Protein AF-A0A923BKM0-F1 (afdb_monomer_lite)

Structure (mmCIF, N/CA/C/O backbone):
data_AF-A0A923BKM0-F1
#
_entry.id   AF-A0A923BKM0-F1
#
loop_
_atom_site.group_PDB
_atom_site.id
_atom_site.type_symbol
_atom_site.label_atom_id
_atom_site.label_alt_id
_atom_site.label_comp_id
_atom_site.label_asym_id
_atom_site.label_entity_id
_atom_site.label_seq_id
_atom_site.pdbx_PDB_ins_code
_atom_site.Cartn_x
_atom_site.Cartn_y
_atom_site.Cartn_z
_atom_site.occupancy
_atom_site.B_iso_or_equiv
_atom_site.auth_seq_id
_atom_site.auth_comp_id
_atom_site.auth_asym_id
_atom_site.auth_atom_id
_atom_site.pdbx_PDB_model_num
ATOM 1 N N . MET A 1 1 ? -8.699 5.057 -14.224 1.00 93.88 1 MET A N 1
ATOM 2 C CA . MET A 1 1 ? -10.063 4.996 -13.639 1.00 93.88 1 MET A CA 1
ATOM 3 C C . MET A 1 1 ? -10.404 3.614 -13.095 1.00 93.88 1 MET A C 1
ATOM 5 O O . MET A 1 1 ? -10.666 3.523 -11.905 1.00 93.88 1 MET A O 1
ATOM 9 N N . VAL A 1 2 ? -10.338 2.545 -13.899 1.00 96.88 2 VAL A N 1
ATOM 10 C CA . VAL A 1 2 ? -10.644 1.168 -13.444 1.00 96.88 2 VAL A CA 1
ATOM 11 C C . VAL A 1 2 ? -9.876 0.787 -12.174 1.00 96.88 2 VAL A C 1
ATOM 13 O O . VAL A 1 2 ? -10.483 0.390 -11.189 1.00 96.88 2 VAL A O 1
ATOM 16 N N . ALA A 1 3 ? -8.561 1.018 -12.140 1.00 98.00 3 ALA A N 1
ATOM 17 C CA . ALA A 1 3 ? -7.746 0.735 -10.957 1.00 98.00 3 ALA A CA 1
ATOM 18 C C . ALA A 1 3 ? -8.201 1.488 -9.697 1.00 98.00 3 ALA A C 1
ATOM 20 O O . ALA A 1 3 ? -8.214 0.906 -8.619 1.00 98.00 3 ALA A O 1
ATOM 21 N N . TYR A 1 4 ? -8.638 2.745 -9.834 1.00 98.62 4 TYR A N 1
ATOM 22 C CA . TYR A 1 4 ? -9.217 3.504 -8.726 1.00 98.62 4 TYR A CA 1
ATOM 23 C C . TYR A 1 4 ? -10.502 2.847 -8.219 1.00 98.62 4 TYR A C 1
ATOM 25 O O . TYR A 1 4 ? -10.610 2.604 -7.023 1.00 98.62 4 TYR A O 1
ATOM 33 N N . LEU A 1 5 ? -11.428 2.473 -9.109 1.00 98.38 5 LEU A N 1
ATOM 34 C CA . LEU A 1 5 ? -12.674 1.801 -8.723 1.00 98.38 5 LEU A CA 1
ATOM 35 C C . LEU A 1 5 ? -12.410 0.453 -8.035 1.00 98.38 5 LEU A C 1
ATOM 37 O O . LEU A 1 5 ? -12.991 0.189 -6.981 1.00 98.38 5 LEU A O 1
ATOM 41 N N . CYS A 1 6 ? -11.479 -0.348 -8.567 1.00 97.81 6 CYS A N 1
ATOM 42 C CA . CYS A 1 6 ? -11.023 -1.589 -7.934 1.00 97.81 6 CYS A CA 1
ATOM 43 C C . CYS A 1 6 ? -10.450 -1.322 -6.534 1.00 97.81 6 CYS A C 1
ATOM 45 O O . CYS A 1 6 ? -10.846 -1.957 -5.557 1.00 97.81 6 CYS A O 1
ATOM 47 N N . GLY A 1 7 ? -9.555 -0.339 -6.415 1.00 97.75 7 GLY A N 1
ATOM 48 C CA . GLY A 1 7 ? -8.972 0.081 -5.143 1.00 97.75 7 GLY A CA 1
ATOM 49 C C . GLY A 1 7 ? -10.008 0.609 -4.147 1.00 97.75 7 GLY A C 1
ATOM 50 O O . GLY A 1 7 ? -9.867 0.409 -2.936 1.00 97.75 7 GLY A O 1
ATOM 51 N N . SER A 1 8 ? -11.073 1.241 -4.642 1.00 98.19 8 SER A N 1
ATOM 52 C CA . SER A 1 8 ? -12.148 1.800 -3.828 1.00 98.19 8 SER A CA 1
ATOM 53 C C . SER A 1 8 ? -13.035 0.758 -3.172 1.00 98.19 8 SER A C 1
ATOM 55 O O . SER A 1 8 ? -13.716 1.115 -2.216 1.00 98.19 8 SER A O 1
ATOM 57 N N . VAL A 1 9 ? -13.024 -0.508 -3.599 1.00 98.31 9 VAL A N 1
ATOM 58 C CA . VAL A 1 9 ? -13.825 -1.558 -2.949 1.00 98.31 9 VAL A CA 1
ATOM 59 C C . VAL A 1 9 ? -13.433 -1.670 -1.463 1.00 98.31 9 VAL A C 1
ATOM 61 O O . VAL A 1 9 ? -12.276 -1.986 -1.150 1.00 98.31 9 VAL A O 1
ATOM 64 N N . PRO A 1 10 ? -14.347 -1.386 -0.514 1.00 97.38 10 PRO A N 1
ATOM 65 C CA . PRO A 1 10 ? -13.988 -1.242 0.889 1.00 97.38 10 PRO A CA 1
ATOM 66 C C . PRO A 1 10 ? -14.127 -2.579 1.631 1.00 97.38 10 PRO A C 1
ATOM 68 O O . PRO A 1 10 ? -14.993 -2.738 2.488 1.00 97.38 10 PRO A O 1
ATOM 71 N N . PHE A 1 11 ? -13.271 -3.555 1.316 1.00 98.38 11 PHE A N 1
ATOM 72 C CA . PHE A 1 11 ? -13.410 -4.930 1.816 1.00 98.38 11 PHE A CA 1
ATOM 73 C C . PHE A 1 11 ? -13.525 -5.050 3.334 1.00 98.38 11 PHE A C 1
ATOM 75 O O . PHE A 1 11 ? -14.352 -5.817 3.807 1.00 98.38 11 PHE A O 1
ATOM 82 N N . GLY A 1 12 ? -12.766 -4.282 4.117 1.00 97.06 12 GLY A N 1
ATOM 83 C CA . GLY A 1 12 ? -12.909 -4.364 5.570 1.00 97.06 12 GLY A CA 1
ATOM 84 C C . GLY A 1 12 ? -14.233 -3.811 6.105 1.00 97.06 12 GLY A C 1
ATOM 85 O O . GLY A 1 12 ? -14.728 -4.317 7.108 1.00 97.06 12 GLY A O 1
ATOM 86 N N . TYR A 1 13 ? -14.854 -2.852 5.408 1.00 97.44 13 TYR A N 1
ATOM 87 C CA . TYR A 1 13 ? -16.231 -2.441 5.698 1.00 97.44 13 TYR A CA 1
ATOM 88 C C . TYR A 1 13 ? -17.228 -3.533 5.302 1.00 97.44 13 TYR A C 1
ATOM 90 O O . TYR A 1 13 ? -18.078 -3.884 6.111 1.00 97.44 13 TYR A O 1
ATOM 98 N N . LEU A 1 14 ? -17.089 -4.113 4.104 1.00 98.00 14 LEU A N 1
ATOM 99 C CA . LEU A 1 14 ? -17.980 -5.174 3.618 1.00 98.00 14 LEU A CA 1
ATOM 100 C C . LEU A 1 14 ? -17.933 -6.419 4.515 1.00 98.00 14 LEU A C 1
ATOM 102 O O . LEU A 1 14 ? -18.974 -6.946 4.892 1.00 98.00 14 LEU A O 1
ATOM 106 N N . VAL A 1 15 ? -16.733 -6.854 4.912 1.00 97.88 15 VAL A N 1
ATOM 107 C CA . VAL A 1 15 ? -16.545 -7.982 5.837 1.00 97.88 15 VAL A CA 1
ATOM 108 C C . VAL A 1 15 ? -17.125 -7.659 7.214 1.00 97.88 15 VAL A C 1
ATOM 110 O O . VAL A 1 15 ? -17.774 -8.519 7.802 1.00 97.88 15 VAL A O 1
ATOM 113 N N . GLY A 1 16 ? -16.942 -6.432 7.711 1.00 96.44 16 GLY A N 1
ATOM 114 C CA . GLY A 1 16 ? -17.585 -5.957 8.939 1.00 96.44 16 GLY A CA 1
ATOM 115 C C . GLY A 1 16 ? -19.108 -6.041 8.878 1.00 96.44 16 GLY A C 1
ATOM 116 O O . GLY A 1 16 ? -19.733 -6.694 9.714 1.00 96.44 16 GLY A O 1
ATOM 117 N N . ALA A 1 17 ? -19.694 -5.433 7.846 1.00 96.00 17 ALA A N 1
ATOM 118 C CA . ALA A 1 17 ? -21.135 -5.377 7.634 1.00 96.00 17 ALA A CA 1
ATOM 119 C C . ALA A 1 17 ? -21.753 -6.776 7.480 1.00 96.00 17 ALA A C 1
ATOM 121 O O . ALA A 1 17 ? -22.795 -7.047 8.073 1.00 96.00 17 ALA A O 1
ATOM 122 N N . ALA A 1 18 ? -21.076 -7.692 6.779 1.00 97.00 18 ALA A N 1
ATOM 123 C CA . ALA A 1 18 ? -21.497 -9.089 6.651 1.00 97.00 18 ALA A CA 1
ATOM 124 C C . ALA A 1 18 ? -21.556 -9.840 7.998 1.00 97.00 18 ALA A C 1
ATOM 126 O O . ALA A 1 18 ? -22.231 -10.859 8.101 1.00 97.00 18 ALA A O 1
ATOM 127 N N . HIS A 1 19 ? -20.877 -9.329 9.030 1.00 95.88 19 HIS A N 1
ATOM 128 C CA . HIS A 1 19 ? -20.896 -9.861 10.396 1.00 95.88 19 HIS A CA 1
ATOM 129 C C . HIS A 1 19 ? -21.677 -8.965 11.371 1.00 95.88 19 HIS A C 1
ATOM 131 O O . HIS A 1 19 ? -21.537 -9.111 12.583 1.00 95.88 19 HIS A O 1
ATOM 137 N N . GLY A 1 20 ? -22.483 -8.025 10.865 1.00 95.25 20 GLY A N 1
ATOM 138 C CA . GLY A 1 20 ? -23.305 -7.137 11.690 1.00 95.25 20 GLY A CA 1
ATOM 139 C C . GLY A 1 20 ? -22.522 -6.060 12.448 1.00 95.25 20 GLY A C 1
ATOM 140 O O . GLY A 1 20 ? -23.057 -5.481 13.391 1.00 95.25 20 GLY A O 1
ATOM 141 N N . VAL A 1 21 ? -21.271 -5.775 12.065 1.00 94.00 21 VAL A N 1
ATOM 142 C CA . VAL A 1 21 ? -20.424 -4.784 12.746 1.00 94.00 21 VAL A CA 1
ATOM 143 C C . VAL A 1 21 ? -20.028 -3.646 11.812 1.00 94.00 21 VAL A C 1
ATOM 145 O O . VAL A 1 21 ? -19.325 -3.846 10.820 1.00 94.00 21 VAL A O 1
ATOM 148 N N . ASP A 1 22 ? -20.380 -2.411 12.175 1.00 95.56 22 ASP A N 1
ATOM 149 C CA . ASP A 1 22 ? -19.802 -1.236 11.523 1.00 95.56 22 ASP A CA 1
ATOM 150 C C . ASP A 1 22 ? -18.388 -0.969 12.062 1.00 95.56 22 ASP A C 1
ATOM 152 O O . ASP A 1 22 ? -18.182 -0.351 13.104 1.00 95.56 22 ASP A O 1
ATOM 156 N N . VAL A 1 23 ? -17.369 -1.403 11.319 1.00 93.31 23 VAL A N 1
ATOM 157 C CA . VAL A 1 23 ? -15.949 -1.232 11.688 1.00 93.31 23 VAL A CA 1
ATOM 158 C C . VAL A 1 23 ? -15.507 0.233 11.814 1.00 93.31 23 VAL A C 1
ATOM 160 O O . VAL A 1 23 ? -14.417 0.505 12.321 1.00 93.31 23 VAL A O 1
ATOM 163 N N . ARG A 1 24 ? -16.324 1.195 11.367 1.00 93.88 24 ARG A N 1
ATOM 164 C CA . ARG A 1 24 ? -16.060 2.635 11.517 1.00 93.88 24 ARG A CA 1
ATOM 165 C C . ARG A 1 24 ? -16.425 3.152 12.909 1.00 93.88 24 ARG A C 1
ATOM 167 O O . ARG A 1 24 ? -15.973 4.234 13.277 1.00 93.88 24 ARG A O 1
ATOM 174 N N . THR A 1 25 ? -17.204 2.405 13.690 1.00 93.00 25 THR A N 1
ATOM 175 C CA . THR A 1 25 ? -17.625 2.811 15.042 1.00 93.00 25 THR A CA 1
ATOM 176 C C . THR A 1 25 ? -16.822 2.118 16.145 1.00 93.00 25 THR A C 1
ATOM 178 O O . THR A 1 25 ? -16.733 2.646 17.251 1.00 93.00 25 THR A O 1
ATOM 181 N N . VAL A 1 26 ? -16.154 1.001 15.839 1.00 90.12 26 VAL A N 1
ATOM 182 C CA . VAL A 1 26 ? -15.432 0.168 16.818 1.00 90.12 26 VAL A CA 1
ATOM 183 C C . VAL A 1 26 ? -13.910 0.152 16.628 1.00 90.12 26 VAL A C 1
ATOM 185 O O . VAL A 1 26 ? -13.370 0.430 15.549 1.00 90.12 26 VAL A O 1
ATOM 188 N N . GLY A 1 27 ? -13.195 -0.200 17.702 1.00 87.62 27 GLY A N 1
ATOM 189 C CA . GLY A 1 27 ? -11.738 -0.308 17.720 1.00 87.62 27 GLY A CA 1
ATOM 190 C C . GLY A 1 27 ? -11.051 1.012 17.355 1.00 87.62 27 GLY A C 1
ATOM 191 O O . GLY A 1 27 ? -11.325 2.071 17.912 1.00 87.62 27 GLY A O 1
ATOM 192 N N . SER A 1 28 ? -10.161 0.957 16.366 1.00 87.44 28 SER A N 1
ATOM 193 C CA . SER A 1 28 ? -9.471 2.128 15.802 1.00 87.44 28 SER A CA 1
ATOM 194 C C . SER A 1 28 ? -10.308 2.944 14.809 1.00 87.44 28 SER A C 1
ATOM 196 O O . SER A 1 28 ? -9.782 3.907 14.243 1.00 87.44 28 SER A O 1
ATOM 198 N N . ARG A 1 29 ? -11.569 2.550 14.563 1.00 91.38 29 ARG A N 1
ATOM 199 C CA . ARG A 1 29 ? -12.509 3.192 13.622 1.00 91.38 29 ARG A CA 1
ATOM 200 C C . ARG A 1 29 ? -12.016 3.250 12.172 1.00 91.38 29 ARG A C 1
ATOM 202 O O . ARG A 1 29 ? -12.467 4.061 11.369 1.00 91.38 29 ARG A O 1
ATOM 209 N N . ASN A 1 30 ? -11.046 2.405 11.835 1.00 93.19 30 ASN A N 1
ATOM 210 C CA . ASN A 1 30 ? -10.471 2.299 10.503 1.00 93.19 30 ASN A CA 1
ATOM 211 C C . ASN A 1 30 ? -11.052 1.075 9.793 1.00 93.19 30 ASN A C 1
ATOM 213 O O . ASN A 1 30 ? -11.256 0.040 10.417 1.00 93.19 30 ASN A O 1
ATOM 217 N N . ILE A 1 31 ? -11.259 1.161 8.485 1.00 94.38 31 ILE A N 1
ATOM 218 C CA . ILE A 1 31 ? -11.774 0.046 7.684 1.00 94.38 31 ILE A CA 1
ATOM 219 C C . ILE A 1 31 ? -10.696 -0.982 7.302 1.00 94.38 31 ILE A C 1
ATOM 221 O O . ILE A 1 31 ? -11.005 -1.965 6.650 1.00 94.38 31 ILE A O 1
ATOM 225 N N . GLY A 1 32 ? -9.424 -0.758 7.644 1.00 94.19 32 GLY A N 1
ATOM 226 C CA . GLY A 1 32 ? -8.329 -1.655 7.264 1.00 94.19 32 GLY A CA 1
ATOM 227 C C . GLY A 1 32 ? -8.267 -2.966 8.060 1.00 94.19 32 GLY A C 1
ATOM 228 O O . GLY A 1 32 ? -8.779 -3.068 9.179 1.00 94.19 32 GLY A O 1
ATOM 229 N N . ALA A 1 33 ? -7.530 -3.937 7.511 1.00 95.69 33 ALA A N 1
ATOM 230 C CA . ALA A 1 33 ? -7.357 -5.290 8.052 1.00 95.69 33 ALA A CA 1
ATOM 231 C C . ALA A 1 33 ? -7.043 -5.352 9.555 1.00 95.69 33 ALA A C 1
ATOM 233 O O . ALA A 1 33 ? -7.610 -6.173 10.268 1.00 95.69 33 ALA A O 1
ATOM 234 N N . THR A 1 34 ? -6.183 -4.469 10.074 1.00 93.88 34 THR A N 1
ATOM 235 C CA . THR A 1 34 ? -5.821 -4.463 11.503 1.00 93.88 34 THR A CA 1
ATOM 236 C C . THR A 1 34 ? -7.018 -4.199 12.414 1.00 93.88 34 THR A C 1
ATOM 238 O O . THR A 1 34 ? -7.088 -4.768 13.498 1.00 93.88 34 THR A O 1
ATOM 241 N N . ASN A 1 35 ? -7.955 -3.335 12.014 1.00 93.94 35 ASN A N 1
ATOM 242 C CA . ASN A 1 35 ? -9.140 -3.069 12.827 1.00 93.94 35 ASN A CA 1
ATOM 243 C C . ASN A 1 35 ? -10.116 -4.240 12.762 1.00 93.94 35 ASN A C 1
ATOM 245 O O . ASN A 1 35 ? -10.557 -4.726 13.796 1.00 93.94 35 ASN A O 1
ATOM 249 N N . VAL A 1 36 ? -10.369 -4.740 11.551 1.00 95.19 36 VAL A N 1
ATOM 250 C CA . VAL A 1 36 ? -11.216 -5.919 11.332 1.00 95.19 36 VAL A CA 1
ATOM 251 C C . VAL A 1 36 ? -10.684 -7.116 12.119 1.00 95.19 36 VAL A C 1
ATOM 253 O O . VAL A 1 36 ? -11.445 -7.804 12.786 1.00 95.19 36 VAL A O 1
ATOM 256 N N . GLY A 1 37 ? -9.368 -7.316 12.121 1.00 93.88 37 GLY A N 1
ATOM 257 C CA . GLY A 1 37 ? -8.697 -8.353 12.895 1.00 93.88 37 GLY A CA 1
ATOM 258 C C . GLY A 1 37 ? -8.901 -8.248 14.403 1.00 93.88 37 GLY A C 1
ATOM 259 O O . GLY A 1 37 ? -9.058 -9.270 15.061 1.00 93.88 37 GLY A O 1
ATOM 260 N N . ARG A 1 38 ? -8.917 -7.026 14.949 1.00 90.62 38 ARG A N 1
ATOM 261 C CA . ARG A 1 38 ? -9.187 -6.792 16.377 1.00 90.62 38 ARG A CA 1
ATOM 262 C C . ARG A 1 38 ? -10.644 -7.049 16.746 1.00 90.62 38 ARG A C 1
ATOM 264 O O . ARG A 1 38 ? -10.907 -7.493 17.850 1.00 90.62 38 ARG A O 1
ATOM 271 N N . VAL A 1 39 ? -11.563 -6.740 15.836 1.00 91.81 39 VAL A N 1
ATOM 272 C CA . VAL A 1 39 ? -13.010 -6.778 16.086 1.00 91.81 39 VAL A CA 1
ATOM 273 C C . VAL A 1 39 ? -13.593 -8.167 15.826 1.00 91.81 39 VAL A C 1
ATOM 275 O O . VAL A 1 39 ? -14.386 -8.659 16.615 1.00 91.81 39 VAL A O 1
ATOM 278 N N . LEU A 1 40 ? -13.204 -8.807 14.722 1.00 92.94 40 LEU A N 1
ATOM 279 C CA . LEU A 1 40 ? -13.764 -10.086 14.274 1.00 92.94 40 LEU A CA 1
ATOM 280 C C . LEU A 1 40 ? -12.789 -11.264 14.440 1.00 92.94 40 LEU A C 1
ATOM 282 O O . LEU A 1 40 ? -13.178 -12.422 14.284 1.00 92.94 40 LEU A O 1
ATOM 286 N N . GLY A 1 41 ? -11.515 -10.992 14.732 1.00 92.12 41 GLY A N 1
ATOM 287 C CA . GLY A 1 41 ? -10.480 -12.000 14.957 1.00 92.12 41 GLY A CA 1
ATOM 288 C C . GLY A 1 41 ? -9.502 -12.198 13.792 1.00 92.12 41 GLY A C 1
ATOM 289 O O . GLY A 1 41 ? -9.681 -11.726 12.664 1.00 92.12 41 GLY A O 1
ATOM 290 N N . ARG A 1 42 ? -8.432 -12.956 14.068 1.00 92.31 42 ARG A N 1
ATOM 291 C CA . ARG A 1 42 ? -7.253 -13.105 13.191 1.00 92.31 42 ARG A CA 1
ATOM 292 C C . ARG A 1 42 ? -7.564 -13.664 11.796 1.00 92.31 42 ARG A C 1
ATOM 294 O O . ARG A 1 42 ? -6.914 -13.274 10.832 1.00 92.31 42 ARG A O 1
ATOM 301 N N . ARG A 1 43 ? -8.566 -14.536 11.650 1.00 95.44 43 ARG A N 1
ATOM 302 C CA . ARG A 1 43 ? -8.965 -15.059 10.328 1.00 95.44 43 ARG A CA 1
ATOM 303 C C . ARG A 1 43 ? -9.409 -13.941 9.375 1.00 95.44 43 ARG A C 1
ATOM 305 O O . ARG A 1 43 ? -9.025 -13.935 8.210 1.00 95.44 43 ARG A O 1
ATOM 312 N N . PHE A 1 44 ? -10.130 -12.943 9.890 1.00 95.94 44 PHE A N 1
ATOM 313 C CA . PHE A 1 44 ? -10.609 -11.818 9.087 1.00 95.94 44 PHE A CA 1
ATOM 314 C C . PHE A 1 44 ? -9.543 -10.747 8.872 1.00 95.94 44 PHE A C 1
ATOM 316 O O . PHE A 1 44 ? -9.599 -10.043 7.867 1.00 95.94 44 PHE A O 1
ATOM 323 N N . PHE A 1 45 ? -8.539 -10.660 9.756 1.00 95.38 45 PHE A N 1
ATOM 324 C CA . PHE A 1 45 ? -7.326 -9.889 9.473 1.00 95.38 45 PHE A CA 1
ATOM 325 C C . PHE A 1 45 ? -6.698 -10.349 8.155 1.00 95.38 45 PHE A C 1
ATOM 327 O O . PHE A 1 45 ? -6.509 -9.534 7.256 1.00 95.38 45 PHE A O 1
ATOM 334 N N . TYR A 1 46 ? -6.409 -11.650 8.032 1.00 97.06 46 TYR A N 1
ATOM 335 C CA . TYR A 1 46 ? -5.751 -12.189 6.842 1.00 97.06 46 TYR A CA 1
ATOM 336 C C . TYR A 1 46 ? -6.634 -12.088 5.601 1.00 97.06 46 TYR A C 1
ATOM 338 O O . TYR A 1 46 ? -6.135 -11.699 4.551 1.00 97.06 46 TYR A O 1
ATOM 346 N N . LEU A 1 47 ? -7.941 -12.348 5.729 1.00 98.00 47 LEU A N 1
ATOM 347 C CA . LEU A 1 47 ? -8.884 -12.186 4.621 1.00 98.00 47 LEU A CA 1
ATOM 348 C C . LEU A 1 47 ? -8.888 -10.750 4.082 1.00 98.00 47 LEU A C 1
ATOM 350 O O . LEU A 1 47 ? -8.673 -10.535 2.893 1.00 98.00 47 LEU A O 1
ATOM 354 N N . VAL A 1 48 ? -9.103 -9.755 4.948 1.00 98.19 48 VAL A N 1
ATOM 355 C CA . VAL A 1 48 ? -9.161 -8.351 4.512 1.00 98.19 48 VAL A CA 1
ATOM 356 C C . VAL A 1 48 ? -7.805 -7.875 4.014 1.00 98.19 48 VAL A C 1
ATOM 358 O O . VAL A 1 48 ? -7.756 -7.143 3.033 1.00 98.19 48 VAL A O 1
ATOM 361 N N . PHE A 1 49 ? -6.705 -8.308 4.637 1.00 98.19 49 PHE A N 1
ATOM 362 C CA . PHE A 1 49 ? -5.364 -7.993 4.151 1.00 98.19 49 PHE A CA 1
ATOM 363 C C . PHE A 1 49 ? -5.146 -8.534 2.735 1.00 98.19 49 PHE A C 1
ATOM 365 O O . PHE A 1 49 ? -4.703 -7.783 1.871 1.00 98.19 49 PHE A O 1
ATOM 372 N N . ALA A 1 50 ? -5.500 -9.798 2.483 1.00 98.56 50 ALA A N 1
ATOM 373 C CA . ALA A 1 50 ? -5.369 -10.422 1.171 1.00 98.56 50 ALA A CA 1
ATOM 374 C C . ALA A 1 50 ? -6.237 -9.720 0.118 1.00 98.56 50 ALA A C 1
ATOM 376 O O . ALA A 1 50 ? -5.741 -9.407 -0.959 1.00 98.56 50 ALA A O 1
ATOM 377 N N . LEU A 1 51 ? -7.493 -9.399 0.437 1.00 98.56 51 LEU A N 1
ATOM 378 C CA . LEU A 1 51 ? -8.396 -8.682 -0.470 1.00 98.56 51 LEU A CA 1
ATOM 379 C C . LEU A 1 51 ? -7.922 -7.245 -0.759 1.00 98.56 51 LEU A C 1
ATOM 381 O O . LEU A 1 51 ? -7.910 -6.803 -1.910 1.00 98.56 51 LEU A O 1
ATOM 385 N N . ASP A 1 52 ? -7.482 -6.515 0.271 1.00 98.44 52 ASP A N 1
ATOM 386 C CA . ASP A 1 52 ? -6.943 -5.162 0.1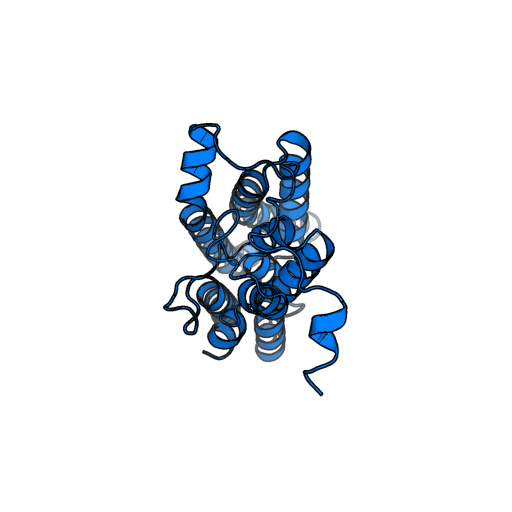12 1.00 98.44 52 ASP A CA 1
ATOM 387 C C . ASP A 1 52 ? -5.598 -5.151 -0.628 1.00 98.44 52 ASP A C 1
ATOM 389 O O . ASP A 1 52 ? -5.310 -4.174 -1.322 1.00 98.44 52 ASP A O 1
ATOM 393 N N . ALA A 1 53 ? -4.780 -6.198 -0.495 1.00 98.62 53 ALA A N 1
ATOM 394 C CA . ALA A 1 53 ? -3.574 -6.378 -1.295 1.00 98.62 53 ALA A CA 1
ATOM 395 C C . ALA A 1 53 ? -3.925 -6.740 -2.743 1.00 98.62 53 ALA A C 1
ATOM 397 O O . ALA A 1 53 ? -3.395 -6.124 -3.664 1.00 98.62 53 ALA A O 1
ATOM 398 N N . ALA A 1 54 ? -4.877 -7.650 -2.960 1.00 98.62 54 ALA A N 1
ATOM 399 C CA . ALA A 1 54 ? -5.311 -8.080 -4.287 1.00 98.62 54 ALA A CA 1
ATOM 400 C C . ALA A 1 54 ? -5.829 -6.912 -5.136 1.00 98.62 54 ALA A C 1
ATOM 402 O O . ALA A 1 54 ? -5.447 -6.789 -6.297 1.00 98.62 54 ALA A O 1
ATOM 403 N N . LYS A 1 55 ? -6.614 -5.989 -4.564 1.00 98.12 55 LYS A N 1
ATOM 404 C CA . LYS A 1 55 ? -7.074 -4.798 -5.307 1.00 98.12 55 LYS A CA 1
ATOM 405 C C . LYS A 1 55 ? -5.963 -3.798 -5.648 1.00 98.12 55 LYS A C 1
ATOM 407 O O . LYS A 1 55 ? -6.169 -2.951 -6.509 1.00 98.12 55 LYS A O 1
ATOM 412 N N . GLY A 1 56 ? -4.815 -3.870 -4.971 1.00 98.00 56 GLY A N 1
ATOM 413 C CA . GLY A 1 56 ? -3.607 -3.133 -5.347 1.00 98.00 56 GLY A CA 1
ATOM 414 C C . GLY A 1 56 ? -2.777 -3.879 -6.391 1.00 98.00 56 GLY A C 1
ATOM 415 O O . GLY A 1 56 ? -2.308 -3.278 -7.349 1.00 98.00 56 GLY A O 1
ATOM 416 N N . PHE A 1 57 ? -2.648 -5.193 -6.226 1.00 98.44 57 PHE A N 1
ATOM 417 C CA . PHE A 1 57 ? -1.849 -6.070 -7.076 1.00 98.44 57 PHE A CA 1
ATOM 418 C C . PHE A 1 57 ? -2.461 -6.276 -8.461 1.00 98.44 57 PHE A C 1
ATOM 420 O O . PHE A 1 57 ? -1.802 -6.006 -9.458 1.00 98.44 57 PHE A O 1
ATOM 427 N N . ILE A 1 58 ? -3.721 -6.719 -8.540 1.00 98.25 58 ILE A N 1
ATOM 428 C CA . ILE A 1 58 ? -4.349 -7.154 -9.796 1.00 98.25 58 ILE A CA 1
ATOM 429 C C . ILE A 1 58 ? -4.335 -6.043 -10.858 1.00 98.25 58 ILE A C 1
ATOM 431 O O . ILE A 1 58 ? -3.859 -6.310 -11.959 1.00 98.25 58 ILE A O 1
ATOM 435 N N . PRO A 1 59 ? -4.775 -4.796 -10.581 1.00 98.12 59 PRO A N 1
ATOM 436 C CA . PRO A 1 59 ? -4.759 -3.751 -11.603 1.00 98.12 59 PRO A CA 1
ATOM 437 C C . PRO A 1 59 ? -3.343 -3.425 -12.082 1.00 98.12 59 PRO A C 1
ATOM 439 O O . PRO A 1 59 ? -3.146 -3.167 -13.265 1.00 98.12 59 PRO A O 1
ATOM 442 N N . VAL A 1 60 ? -2.361 -3.449 -11.176 1.00 97.69 60 VAL A N 1
ATOM 443 C CA . VAL A 1 60 ? -0.960 -3.138 -11.488 1.00 97.69 60 VAL A CA 1
ATOM 444 C C . VAL A 1 60 ? -0.320 -4.265 -12.292 1.00 97.69 60 VAL A C 1
ATOM 446 O O . VAL A 1 60 ? 0.356 -3.983 -13.274 1.00 97.69 60 VAL A O 1
ATOM 449 N N . ALA A 1 61 ? -0.571 -5.526 -11.944 1.00 97.06 61 ALA A N 1
ATOM 450 C CA . ALA A 1 61 ? -0.092 -6.672 -12.708 1.00 97.06 61 ALA A CA 1
ATOM 451 C C . ALA A 1 61 ? -0.709 -6.699 -14.116 1.00 97.06 61 ALA A C 1
ATOM 453 O O . ALA A 1 61 ? 0.011 -6.821 -15.101 1.00 97.06 61 ALA A O 1
ATOM 454 N N . VAL A 1 62 ? -2.026 -6.492 -14.234 1.00 97.38 62 VAL A N 1
ATOM 455 C CA . VAL A 1 62 ? -2.709 -6.424 -15.538 1.00 97.38 62 VAL A CA 1
ATOM 456 C C . VAL A 1 62 ? -2.171 -5.269 -16.385 1.00 97.38 62 VAL A C 1
ATOM 458 O O . VAL A 1 62 ? -1.890 -5.458 -17.566 1.00 97.38 62 VAL A O 1
ATOM 461 N N . ALA A 1 63 ? -1.976 -4.088 -15.792 1.00 96.50 63 ALA A N 1
ATOM 462 C CA . ALA A 1 63 ? -1.390 -2.955 -16.501 1.00 96.50 63 ALA A CA 1
ATOM 463 C C . ALA A 1 63 ? 0.056 -3.222 -16.928 1.00 96.50 63 ALA A C 1
ATOM 465 O O . ALA A 1 63 ? 0.431 -2.855 -18.036 1.00 96.50 63 ALA A O 1
ATOM 466 N N . GLY A 1 64 ? 0.854 -3.874 -16.083 1.00 95.00 64 GLY A N 1
ATOM 467 C CA . GLY A 1 64 ? 2.235 -4.193 -16.421 1.00 95.00 64 GLY A CA 1
ATOM 468 C C . GLY A 1 64 ? 2.344 -5.235 -17.531 1.00 95.00 64 GLY A C 1
ATOM 469 O O . GLY A 1 64 ? 3.198 -5.116 -18.406 1.00 95.00 64 GLY A O 1
ATOM 470 N N . TRP A 1 65 ? 1.449 -6.226 -17.543 1.00 94.69 65 TRP A N 1
ATOM 471 C CA . TRP A 1 65 ? 1.339 -7.176 -18.648 1.00 94.69 65 TRP A CA 1
ATOM 472 C C . TRP A 1 65 ? 0.964 -6.458 -19.950 1.00 94.69 65 TRP A C 1
ATOM 474 O O . TRP A 1 65 ? 1.646 -6.611 -20.957 1.00 94.69 65 TRP A O 1
ATOM 484 N N . TRP A 1 66 ? -0.057 -5.595 -19.910 1.00 94.69 66 TRP A N 1
ATOM 485 C CA . TRP A 1 66 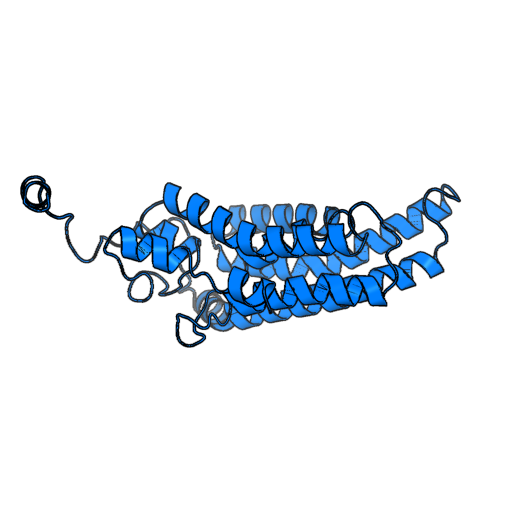? -0.517 -4.833 -21.077 1.00 94.69 66 TRP A CA 1
ATOM 486 C C . TRP A 1 66 ? 0.555 -3.883 -21.632 1.00 94.69 66 TRP A C 1
ATOM 488 O O . TRP A 1 66 ? 0.703 -3.728 -22.842 1.00 94.69 66 TRP A O 1
ATOM 498 N N . LEU A 1 67 ? 1.300 -3.217 -20.748 1.00 93.25 67 LEU A N 1
ATOM 499 C CA . LEU A 1 67 ? 2.326 -2.237 -21.112 1.00 93.25 67 LEU A CA 1
ATOM 500 C C . LEU A 1 67 ? 3.692 -2.873 -21.418 1.00 93.25 67 LEU A C 1
ATOM 502 O O . LEU A 1 67 ? 4.628 -2.139 -21.745 1.00 93.25 67 LEU A O 1
ATOM 506 N N . ASN A 1 68 ? 3.807 -4.206 -21.338 1.00 91.00 68 ASN A N 1
ATOM 507 C CA . ASN A 1 68 ? 5.065 -4.950 -21.444 1.00 91.00 68 ASN A CA 1
ATOM 508 C C . ASN A 1 68 ? 6.145 -4.406 -20.493 1.00 91.00 68 ASN A C 1
ATOM 510 O O . ASN A 1 68 ? 7.259 -4.104 -20.914 1.00 91.00 68 ASN A O 1
ATOM 514 N N . THR A 1 69 ? 5.784 -4.222 -19.223 1.00 90.12 69 THR A N 1
ATOM 515 C CA . THR A 1 69 ? 6.698 -3.804 -18.145 1.00 90.12 69 THR A CA 1
ATOM 516 C C . THR A 1 69 ? 6.927 -4.909 -17.112 1.00 90.12 69 THR A C 1
ATOM 518 O O . THR A 1 69 ? 7.811 -4.796 -16.268 1.00 90.12 69 THR A O 1
ATOM 521 N N . LEU A 1 70 ? 6.143 -5.995 -17.160 1.00 86.06 70 LEU A N 1
ATOM 522 C CA . LEU A 1 70 ? 6.377 -7.167 -16.318 1.00 86.06 70 LEU A CA 1
ATOM 523 C C . LEU A 1 70 ? 7.552 -7.991 -16.832 1.00 86.0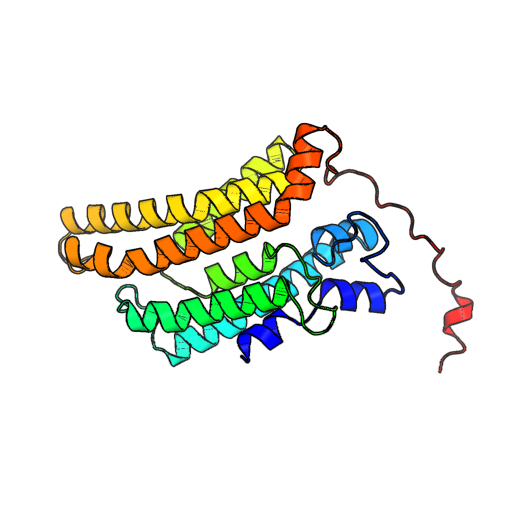6 70 LEU A C 1
ATOM 525 O O . LEU A 1 70 ? 7.624 -8.322 -18.011 1.00 86.06 70 LEU A O 1
ATOM 529 N N . GLY A 1 71 ? 8.426 -8.391 -15.911 1.00 76.81 71 GLY A N 1
ATOM 530 C CA . GLY A 1 71 ? 9.587 -9.229 -16.227 1.00 76.81 71 GLY A CA 1
ATOM 531 C C . GLY A 1 71 ? 10.739 -8.483 -16.904 1.00 76.81 71 GLY A C 1
ATOM 532 O O . GLY A 1 71 ? 11.792 -9.084 -17.092 1.00 76.81 71 GLY A O 1
ATOM 533 N N . ASP A 1 72 ? 10.568 -7.194 -17.216 1.00 71.00 72 ASP A N 1
ATOM 534 C CA . ASP A 1 72 ? 11.576 -6.361 -17.870 1.00 71.00 72 ASP A CA 1
ATOM 535 C C . ASP A 1 72 ? 12.122 -5.292 -16.908 1.00 71.00 72 ASP A C 1
ATOM 537 O O . ASP A 1 72 ? 11.390 -4.431 -16.411 1.00 71.00 72 ASP A O 1
ATOM 541 N N . GLY A 1 73 ? 13.428 -5.355 -16.637 1.00 67.38 73 GLY A N 1
ATOM 542 C CA . GLY A 1 73 ? 14.139 -4.381 -15.806 1.00 67.38 73 GLY A CA 1
ATOM 543 C C . GLY A 1 73 ? 14.412 -3.048 -16.511 1.00 67.38 73 GLY A C 1
ATOM 544 O O . GLY A 1 73 ? 14.602 -2.040 -15.829 1.00 67.38 73 GLY A O 1
ATOM 545 N N . ASP A 1 74 ? 14.344 -3.019 -17.845 1.00 75.94 74 ASP A N 1
ATOM 546 C CA . ASP A 1 74 ? 14.759 -1.888 -18.687 1.00 75.94 74 ASP A CA 1
ATOM 547 C C . ASP A 1 74 ? 13.550 -1.094 -19.223 1.00 75.94 74 ASP A C 1
ATOM 549 O O . ASP A 1 74 ? 13.564 -0.515 -20.315 1.00 75.94 74 ASP A O 1
ATOM 553 N N . THR A 1 75 ? 12.464 -1.052 -18.445 1.00 84.00 75 THR A N 1
ATOM 554 C CA . THR A 1 75 ? 11.238 -0.348 -18.838 1.00 84.00 75 THR A CA 1
ATOM 555 C C . THR A 1 75 ? 11.491 1.166 -18.936 1.00 84.00 75 THR A C 1
ATOM 557 O O . THR A 1 75 ? 11.770 1.801 -17.913 1.00 84.00 75 THR A O 1
ATOM 560 N N . PRO A 1 76 ? 11.325 1.801 -20.117 1.00 87.62 76 PRO A N 1
ATOM 561 C CA . PRO A 1 76 ? 11.585 3.228 -20.284 1.00 87.62 76 PRO A CA 1
ATOM 562 C C . PRO A 1 76 ? 10.650 4.088 -19.422 1.00 87.62 76 PRO A C 1
ATOM 564 O O . PRO A 1 76 ? 9.474 3.745 -19.270 1.00 87.62 76 PRO A O 1
ATOM 567 N N . PRO A 1 77 ? 11.113 5.253 -18.921 1.00 90.81 77 PRO A N 1
ATOM 568 C CA . PRO A 1 77 ? 10.381 6.056 -17.945 1.00 90.81 77 PRO A CA 1
ATOM 569 C C . PRO A 1 77 ? 8.930 6.355 -18.299 1.00 90.81 77 PRO A C 1
ATOM 571 O O . PRO A 1 77 ? 8.075 6.286 -17.428 1.00 90.81 77 PRO A O 1
ATOM 574 N N . TRP A 1 78 ? 8.611 6.655 -19.558 1.00 89.81 78 TRP A N 1
ATOM 575 C CA . TRP A 1 78 ? 7.235 6.963 -19.964 1.00 89.81 78 TRP A CA 1
ATOM 576 C C . TRP A 1 78 ? 6.271 5.769 -19.784 1.00 89.81 78 TRP A C 1
ATOM 578 O O . TRP A 1 78 ? 5.111 5.963 -19.400 1.00 89.81 78 TRP A O 1
ATOM 588 N N . ARG A 1 79 ? 6.747 4.529 -19.992 1.00 92.50 79 ARG A N 1
ATOM 589 C CA . ARG A 1 79 ? 5.975 3.305 -19.707 1.00 92.50 79 ARG A CA 1
ATOM 590 C C . ARG A 1 79 ? 5.888 3.062 -18.211 1.00 92.50 79 ARG A C 1
ATOM 592 O O . ARG A 1 79 ? 4.794 2.795 -17.717 1.00 92.50 79 ARG A O 1
ATOM 599 N N . SER A 1 80 ? 6.999 3.241 -17.493 1.00 93.19 80 SER A N 1
ATOM 600 C CA . SER A 1 80 ? 7.032 3.155 -16.030 1.00 93.19 80 SER A CA 1
ATOM 601 C C . SER A 1 80 ? 6.018 4.118 -15.415 1.00 93.19 80 SER A C 1
ATOM 603 O O . SER A 1 80 ? 5.220 3.712 -14.584 1.00 93.19 80 SER A O 1
ATOM 605 N N . TRP A 1 81 ? 5.940 5.367 -15.879 1.00 95.81 81 TRP A N 1
ATOM 606 C CA . TRP A 1 81 ? 4.954 6.339 -15.400 1.00 95.81 81 TRP A CA 1
ATOM 607 C C . TRP A 1 81 ? 3.514 5.894 -15.631 1.00 95.81 81 TRP A C 1
ATOM 609 O O . TRP A 1 81 ? 2.693 5.996 -14.720 1.00 95.81 81 TRP A O 1
ATOM 619 N N . SER A 1 82 ? 3.217 5.353 -16.813 1.00 95.38 82 SER A N 1
ATOM 620 C CA . SER A 1 82 ? 1.887 4.824 -17.134 1.00 95.38 82 SER A CA 1
ATOM 621 C C . SER A 1 82 ? 1.511 3.657 -16.213 1.00 95.38 82 SER A C 1
ATOM 623 O O . SER A 1 82 ? 0.404 3.617 -15.677 1.00 95.38 82 SER A O 1
ATOM 625 N N . HIS A 1 83 ? 2.453 2.745 -15.962 1.00 96.00 83 HIS A N 1
ATOM 626 C CA . HIS A 1 83 ? 2.273 1.600 -15.067 1.00 96.00 83 HIS A CA 1
ATOM 627 C C . HIS A 1 83 ? 2.118 2.026 -13.598 1.00 96.00 83 HIS A C 1
ATOM 629 O O . HIS A 1 83 ? 1.176 1.617 -12.918 1.00 96.00 83 HIS A O 1
ATOM 635 N N . LEU A 1 84 ? 2.985 2.913 -13.113 1.00 97.19 84 LEU A N 1
ATOM 636 C CA . LEU A 1 84 ? 2.977 3.415 -11.738 1.00 97.19 84 LEU A CA 1
ATOM 637 C C . LEU A 1 84 ? 1.733 4.267 -11.444 1.00 97.19 84 LEU A C 1
ATOM 639 O O . LEU A 1 84 ? 1.189 4.192 -10.339 1.00 97.19 84 LEU A O 1
ATOM 643 N N . ALA A 1 85 ? 1.216 5.010 -12.428 1.00 97.75 85 ALA A N 1
ATOM 644 C CA . ALA A 1 85 ? -0.034 5.760 -12.300 1.00 97.75 85 ALA A CA 1
ATOM 645 C C . ALA A 1 85 ? -1.237 4.849 -11.993 1.00 97.75 85 ALA A C 1
ATOM 647 O O . ALA A 1 85 ? -2.128 5.238 -11.233 1.00 97.75 85 ALA A O 1
ATOM 648 N N . VAL A 1 86 ? -1.249 3.614 -12.509 1.00 98.19 86 VAL A N 1
ATOM 649 C CA . VAL A 1 86 ? -2.260 2.600 -12.160 1.00 98.19 86 VAL A CA 1
ATOM 650 C C . VAL A 1 86 ? -2.158 2.218 -10.682 1.00 98.19 86 VAL A C 1
ATOM 652 O O . VAL A 1 86 ? -3.181 2.141 -9.996 1.00 98.19 86 VAL A O 1
ATOM 655 N N . GLY A 1 87 ? -0.936 2.054 -10.168 1.00 97.81 87 GLY A N 1
ATOM 656 C CA . GLY A 1 87 ? -0.679 1.795 -8.751 1.00 97.81 87 GLY A CA 1
ATOM 657 C C . GLY A 1 87 ? -1.132 2.939 -7.844 1.00 97.81 87 GLY A C 1
ATOM 658 O O . GLY A 1 87 ? -1.833 2.705 -6.855 1.00 97.81 87 GLY A O 1
ATOM 659 N N . VAL A 1 88 ? -0.814 4.185 -8.217 1.00 98.12 88 VAL A N 1
ATOM 660 C CA . VAL A 1 88 ? -1.303 5.381 -7.509 1.00 98.12 88 VAL A CA 1
ATOM 661 C C . VAL A 1 88 ? -2.829 5.422 -7.524 1.00 98.12 88 VAL A C 1
ATOM 663 O O . VAL A 1 88 ? -3.440 5.628 -6.477 1.00 98.12 88 VAL A O 1
ATOM 666 N N . ALA A 1 89 ? -3.464 5.176 -8.672 1.00 98.44 89 ALA A N 1
ATOM 667 C CA . ALA A 1 89 ? -4.919 5.171 -8.785 1.00 98.44 89 ALA A CA 1
ATOM 668 C C . ALA A 1 89 ? -5.563 4.123 -7.861 1.00 98.44 89 ALA A C 1
ATOM 670 O O . ALA A 1 89 ? -6.500 4.459 -7.136 1.00 98.44 89 ALA A O 1
ATO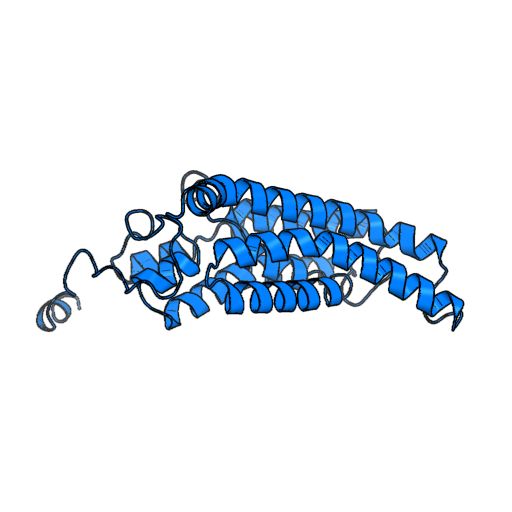M 671 N N . ALA A 1 90 ? -5.044 2.891 -7.825 1.00 98.56 90 ALA A N 1
ATOM 672 C CA . ALA A 1 90 ? -5.531 1.845 -6.922 1.00 98.56 90 ALA A CA 1
ATOM 673 C C . ALA A 1 90 ? -5.354 2.218 -5.441 1.00 98.56 90 ALA A C 1
ATOM 675 O O . ALA A 1 90 ? -6.281 2.053 -4.639 1.00 98.56 90 ALA A O 1
ATOM 676 N N . LEU A 1 91 ? -4.200 2.783 -5.067 1.00 98.31 91 LEU A N 1
ATOM 677 C CA . LEU A 1 91 ? -3.976 3.249 -3.701 1.00 98.31 91 LEU A CA 1
ATOM 678 C C . LEU A 1 91 ? -4.939 4.385 -3.332 1.00 98.31 91 LEU A C 1
ATOM 680 O O . LEU A 1 91 ? -5.568 4.330 -2.274 1.00 98.31 91 LEU A O 1
ATOM 684 N N . LEU A 1 92 ? -5.085 5.396 -4.193 1.00 98.25 92 LEU A N 1
ATOM 685 C CA . LEU A 1 92 ? -6.021 6.501 -3.982 1.00 98.25 92 LEU A CA 1
ATOM 686 C C . LEU A 1 92 ? -7.456 5.997 -3.860 1.00 98.25 92 LEU A C 1
ATOM 688 O O . LEU A 1 92 ? -8.189 6.492 -3.007 1.00 98.25 92 LEU A O 1
ATOM 692 N N . GLY A 1 93 ? -7.822 4.965 -4.620 1.00 98.31 93 GLY A N 1
ATOM 693 C CA . GLY A 1 93 ? -9.090 4.266 -4.466 1.00 98.31 93 GLY A CA 1
ATOM 694 C C . GLY A 1 93 ? -9.296 3.770 -3.036 1.00 98.31 93 GLY A C 1
ATOM 695 O O . GLY A 1 93 ? -10.329 4.056 -2.437 1.00 98.31 93 GLY A O 1
ATOM 696 N N . HIS A 1 94 ? -8.298 3.105 -2.448 1.00 97.94 94 HIS A N 1
ATOM 697 C CA . HIS A 1 94 ? -8.364 2.614 -1.065 1.00 97.94 94 HIS A CA 1
ATOM 698 C C . HIS A 1 94 ? -8.369 3.744 -0.020 1.00 97.94 94 HIS A C 1
ATOM 700 O O . HIS A 1 94 ? -9.011 3.619 1.028 1.00 97.94 94 HIS A O 1
ATOM 706 N N . LEU A 1 95 ? -7.619 4.824 -0.257 1.00 97.38 95 LEU A N 1
ATOM 707 C CA . LEU A 1 95 ? -7.510 5.960 0.667 1.00 97.38 95 LEU A CA 1
ATOM 708 C C . LEU A 1 95 ? -8.766 6.838 0.663 1.00 97.38 95 LEU A C 1
ATOM 710 O O . LEU A 1 95 ? -9.184 7.316 1.722 1.00 97.38 95 LEU A O 1
ATOM 714 N N . TYR A 1 96 ? -9.362 7.008 -0.514 1.00 97.44 96 TYR A N 1
ATOM 715 C CA . TYR A 1 96 ? -10.493 7.882 -0.795 1.00 97.44 96 TYR A CA 1
ATOM 716 C C . TYR A 1 96 ? -11.551 7.129 -1.618 1.00 97.44 96 TYR A C 1
ATOM 718 O O . TYR A 1 96 ? -11.805 7.486 -2.766 1.00 97.44 96 TYR A O 1
ATOM 726 N N . PRO A 1 97 ? -12.168 6.070 -1.067 1.00 97.69 97 PRO A N 1
ATOM 727 C CA . PRO A 1 97 ? -13.166 5.283 -1.769 1.00 97.69 97 PRO A CA 1
ATOM 728 C C . PRO A 1 97 ? -14.434 6.102 -1.992 1.00 97.69 97 PRO A C 1
ATOM 730 O O . PRO A 1 97 ? -15.006 6.641 -1.039 1.00 97.69 97 PRO A O 1
ATOM 733 N N . VAL A 1 98 ? -14.895 6.141 -3.243 1.00 98.00 98 VAL A N 1
ATOM 734 C CA . VAL A 1 98 ? -16.106 6.877 -3.640 1.00 98.00 98 VAL A CA 1
ATOM 735 C C . VAL A 1 98 ? -17.344 6.434 -2.845 1.00 98.00 98 VAL A C 1
ATOM 737 O O . VAL A 1 98 ? -18.172 7.255 -2.468 1.00 98.00 98 VAL A O 1
ATOM 740 N N . TRP A 1 99 ? -17.415 5.152 -2.473 1.00 95.38 99 TRP A N 1
ATOM 741 C CA . TRP A 1 99 ? -18.552 4.550 -1.763 1.00 95.38 99 TRP A CA 1
ATOM 742 C C . TRP A 1 99 ? -18.658 4.945 -0.285 1.00 95.38 99 TRP A C 1
ATOM 744 O O . TRP A 1 99 ? -19.708 4.764 0.321 1.00 95.38 99 TRP A O 1
ATOM 754 N N . LEU A 1 100 ? -17.574 5.441 0.324 1.00 95.06 100 LEU A N 1
ATOM 755 C CA . LEU A 1 100 ? -17.534 5.799 1.750 1.00 95.06 100 LEU A CA 1
ATOM 756 C C . LEU A 1 100 ? -17.239 7.289 1.943 1.00 95.06 100 LEU A C 1
ATOM 758 O O . LEU A 1 100 ? -16.476 7.664 2.837 1.00 95.06 100 LEU A O 1
ATOM 762 N N . SER A 1 101 ? -17.800 8.135 1.074 1.00 96.00 101 SER A N 1
ATOM 763 C CA . SER A 1 101 ? -17.631 9.596 1.118 1.00 96.00 101 SER A CA 1
ATOM 764 C C . SER A 1 101 ? -16.156 10.010 1.185 1.00 96.00 101 SER A C 1
ATOM 766 O O . SER A 1 101 ? -15.783 10.902 1.949 1.00 96.00 101 SER A O 1
ATOM 768 N N . PHE A 1 102 ? -15.300 9.300 0.439 1.00 96.44 102 PHE A N 1
ATOM 769 C CA . PHE A 1 102 ? -13.851 9.510 0.391 1.00 96.44 102 PHE A CA 1
ATOM 770 C C . PHE A 1 102 ? -13.132 9.323 1.742 1.00 96.44 102 PHE A C 1
ATOM 772 O O . PHE A 1 102 ? -12.031 9.831 1.953 1.00 96.44 102 PHE A O 1
ATOM 779 N N . ARG A 1 103 ? -13.712 8.553 2.673 1.00 95.00 103 ARG A N 1
ATOM 780 C CA . ARG A 1 103 ? -13.101 8.214 3.971 1.00 95.00 103 ARG A CA 1
ATOM 781 C C . ARG A 1 103 ? -12.653 6.756 3.991 1.00 95.00 103 ARG A C 1
ATOM 783 O O . ARG A 1 103 ? -13.370 5.871 4.451 1.00 95.00 103 ARG A O 1
ATOM 790 N N . GLY A 1 104 ? -11.449 6.514 3.479 1.00 95.25 104 GLY A N 1
ATOM 791 C CA . GLY A 1 104 ? -10.878 5.177 3.344 1.00 95.25 104 GLY A CA 1
ATOM 792 C C . GLY A 1 104 ? -9.828 4.810 4.384 1.00 95.25 104 GLY A C 1
ATOM 793 O O . GLY A 1 104 ? -9.670 5.452 5.429 1.00 95.25 104 GLY A O 1
ATOM 794 N N . GLY A 1 105 ? -9.082 3.752 4.071 1.00 94.88 105 GLY A N 1
ATOM 795 C CA . GLY A 1 105 ? -8.061 3.196 4.949 1.00 94.88 105 GLY A CA 1
ATOM 796 C C . GLY A 1 105 ? -6.739 3.970 4.930 1.00 94.88 105 GLY A C 1
ATOM 797 O O . GLY A 1 105 ? -6.662 5.154 4.583 1.00 94.88 105 GLY A O 1
ATOM 798 N N . LYS A 1 106 ? -5.674 3.297 5.374 1.00 96.19 106 LYS A N 1
ATOM 799 C CA . LYS A 1 106 ? -4.304 3.847 5.426 1.00 96.19 106 LYS A CA 1
ATOM 800 C C . LYS A 1 106 ? -3.413 3.382 4.278 1.00 96.19 106 LYS A C 1
ATOM 802 O O . LYS A 1 106 ? -2.310 3.894 4.150 1.00 96.19 106 LYS A O 1
ATOM 807 N N . GLY A 1 107 ? -3.870 2.419 3.478 1.00 96.06 107 GLY A N 1
ATOM 808 C CA . GLY A 1 107 ? -3.179 2.019 2.257 1.00 96.06 107 GLY A CA 1
ATOM 809 C C . GLY A 1 107 ? -2.002 1.063 2.429 1.00 96.06 107 GLY A C 1
ATOM 810 O O . GLY A 1 107 ? -1.316 0.826 1.452 1.00 96.06 107 GLY A O 1
ATOM 811 N N . VAL A 1 108 ? -1.762 0.482 3.611 1.00 97.56 108 VAL A N 1
ATOM 812 C CA . VAL A 1 108 ? -0.611 -0.426 3.817 1.00 97.56 108 VAL A CA 1
ATOM 813 C C . VAL A 1 108 ? -0.743 -1.702 2.980 1.00 97.56 108 VAL A C 1
ATOM 815 O O . VAL A 1 108 ? 0.147 -2.006 2.198 1.00 97.56 108 VAL A O 1
ATOM 818 N N . ALA A 1 109 ? -1.863 -2.425 3.094 1.00 98.06 109 ALA A N 1
ATOM 819 C CA . ALA A 1 109 ? -2.081 -3.668 2.347 1.00 98.06 109 ALA A CA 1
ATOM 820 C C . ALA A 1 109 ? -2.197 -3.419 0.833 1.00 98.06 109 ALA A C 1
ATOM 822 O O . ALA A 1 109 ? -1.554 -4.097 0.041 1.00 98.06 109 ALA A O 1
ATOM 823 N N . THR A 1 110 ? -2.954 -2.395 0.428 1.00 98.38 110 THR A N 1
ATOM 824 C CA . THR A 1 110 ? -3.070 -2.011 -0.987 1.00 98.38 110 THR A CA 1
ATOM 825 C C . THR A 1 110 ? -1.744 -1.524 -1.554 1.00 98.38 110 THR A C 1
ATOM 827 O O . THR A 1 110 ? -1.385 -1.926 -2.651 1.00 98.38 110 THR A O 1
ATOM 830 N N . GLY A 1 111 ? -0.980 -0.732 -0.801 1.00 98.06 111 GLY A N 1
ATOM 831 C CA . GLY A 1 111 ? 0.366 -0.309 -1.176 1.00 98.06 111 GLY A CA 1
ATOM 832 C C . GLY A 1 111 ? 1.317 -1.493 -1.329 1.00 98.06 111 GLY A C 1
ATOM 833 O O . GLY A 1 111 ? 2.009 -1.570 -2.333 1.00 98.06 111 GLY A O 1
ATOM 834 N N . PHE A 1 112 ? 1.288 -2.458 -0.404 1.00 98.38 112 PHE A N 1
ATOM 835 C CA . PHE A 1 112 ? 2.034 -3.713 -0.537 1.00 98.38 112 PHE A CA 1
ATOM 836 C C . PHE A 1 112 ? 1.680 -4.447 -1.838 1.00 98.38 112 PHE A C 1
ATOM 838 O O . PHE A 1 112 ? 2.575 -4.761 -2.615 1.00 98.38 112 PHE A O 1
ATOM 845 N N . GLY A 1 113 ? 0.389 -4.647 -2.122 1.00 98.31 113 GLY A N 1
ATOM 846 C CA . GLY A 1 113 ? -0.053 -5.280 -3.367 1.00 98.31 113 GLY A CA 1
ATOM 847 C C . GLY A 1 113 ? 0.389 -4.520 -4.619 1.00 98.31 113 GLY A C 1
ATOM 848 O O . GLY A 1 113 ? 0.866 -5.135 -5.568 1.00 98.31 113 GLY A O 1
ATOM 849 N N . VAL A 1 114 ? 0.298 -3.187 -4.599 1.00 98.44 114 VAL A N 1
ATOM 850 C CA . VAL A 1 114 ? 0.793 -2.323 -5.680 1.00 98.44 114 VAL A CA 1
ATOM 851 C C . VAL A 1 114 ? 2.287 -2.545 -5.907 1.00 98.44 114 VAL A C 1
ATOM 853 O O . VAL A 1 114 ? 2.686 -2.785 -7.039 1.00 98.44 114 VAL A O 1
ATOM 856 N N . LEU A 1 115 ? 3.107 -2.509 -4.854 1.00 97.56 115 LEU A N 1
ATOM 857 C CA . LEU A 1 115 ? 4.554 -2.684 -4.984 1.00 97.56 115 LEU A CA 1
ATOM 858 C C . LEU A 1 115 ? 4.923 -4.088 -5.496 1.00 97.56 115 LEU A C 1
ATOM 860 O O . LEU A 1 115 ? 5.809 -4.208 -6.334 1.00 97.56 115 LEU A O 1
ATOM 864 N N . VAL A 1 116 ? 4.217 -5.136 -5.052 1.00 97.12 116 VAL A N 1
ATOM 865 C CA . VAL A 1 116 ? 4.381 -6.505 -5.583 1.00 97.12 116 VAL A CA 1
ATOM 866 C C . VAL A 1 116 ? 4.009 -6.580 -7.068 1.00 97.12 116 VAL A C 1
ATOM 868 O O . VAL A 1 116 ? 4.653 -7.302 -7.822 1.00 97.12 116 VAL A O 1
ATOM 871 N N . GLY A 1 117 ? 2.993 -5.828 -7.502 1.00 96.12 117 GLY A N 1
ATOM 872 C CA . GLY A 1 117 ? 2.557 -5.785 -8.900 1.00 96.12 117 GLY A CA 1
ATOM 873 C C . GLY A 1 117 ? 3.562 -5.124 -9.849 1.00 96.12 117 GLY A C 1
ATOM 874 O O . GLY A 1 117 ? 3.500 -5.362 -11.053 1.00 96.12 117 GLY A O 1
ATOM 875 N N . VAL A 1 118 ? 4.505 -4.332 -9.328 1.00 94.62 118 VAL A N 1
ATOM 876 C CA . VAL A 1 118 ? 5.628 -3.746 -10.085 1.00 94.62 118 VAL A CA 1
ATOM 877 C C . VAL A 1 118 ? 6.815 -4.724 -10.085 1.00 94.62 118 VAL A C 1
ATOM 879 O O . VAL A 1 118 ? 7.941 -4.405 -9.695 1.00 94.62 118 VAL A O 1
ATOM 882 N N . PHE A 1 119 ? 6.533 -5.972 -10.451 1.00 88.81 119 PHE A N 1
ATOM 883 C CA . PHE A 1 119 ? 7.528 -7.032 -10.572 1.00 88.81 119 PHE A CA 1
ATOM 884 C C . PHE A 1 119 ? 8.279 -6.917 -11.912 1.00 88.81 119 PHE A C 1
ATOM 886 O O . PHE A 1 119 ? 7.628 -6.720 -12.940 1.00 88.81 119 PHE A O 1
ATOM 893 N N . PRO A 1 120 ? 9.610 -7.133 -11.947 1.00 85.94 120 PRO A N 1
ATOM 894 C CA . PRO A 1 120 ? 10.490 -7.491 -10.827 1.00 85.94 120 PRO A CA 1
ATOM 895 C C . PRO A 1 120 ? 11.108 -6.285 -10.102 1.00 85.94 120 PRO A C 1
ATOM 897 O O . PRO A 1 120 ? 11.718 -6.450 -9.045 1.00 85.94 120 PRO A O 1
ATOM 900 N N . THR A 1 121 ? 10.964 -5.074 -10.647 1.00 88.00 121 THR A N 1
ATOM 901 C CA . THR A 1 121 ? 11.729 -3.885 -10.235 1.00 88.00 121 THR A CA 1
ATOM 902 C C . THR A 1 121 ? 11.613 -3.569 -8.744 1.00 88.00 121 THR A C 1
ATOM 904 O O . THR A 1 121 ? 12.606 -3.227 -8.106 1.00 88.00 121 THR A O 1
ATOM 907 N N . LEU A 1 122 ? 10.422 -3.717 -8.153 1.00 92.38 122 LEU A N 1
ATOM 908 C CA . LEU A 1 122 ? 10.198 -3.447 -6.727 1.00 92.38 122 LEU A CA 1
ATOM 909 C C . LEU A 1 122 ? 10.181 -4.706 -5.849 1.00 92.38 122 LEU A C 1
ATOM 911 O O . LEU A 1 122 ? 9.928 -4.608 -4.649 1.00 92.38 122 LEU A O 1
ATOM 915 N N . THR A 1 123 ? 10.517 -5.881 -6.384 1.00 90.69 123 THR A N 1
ATOM 916 C CA . THR A 1 123 ? 10.499 -7.139 -5.621 1.00 90.69 123 THR A CA 1
ATOM 917 C C . THR A 1 123 ? 11.503 -7.139 -4.469 1.00 90.69 123 THR A C 1
ATOM 919 O O . THR A 1 123 ? 11.108 -7.385 -3.328 1.00 90.69 123 THR A O 1
ATOM 922 N N . LEU A 1 124 ? 12.777 -6.812 -4.724 1.00 91.12 124 LEU A N 1
ATOM 923 C CA . LEU A 1 124 ? 13.796 -6.734 -3.666 1.00 91.12 124 LEU A CA 1
ATOM 924 C C . LEU A 1 124 ? 13.458 -5.659 -2.612 1.00 91.12 124 LEU A C 1
ATOM 926 O O . LEU A 1 124 ? 13.476 -5.988 -1.420 1.00 91.12 124 LEU A O 1
ATOM 930 N N . PRO A 1 125 ? 13.067 -4.422 -2.993 1.00 95.38 125 PRO A N 1
ATOM 931 C CA . PRO A 1 125 ? 12.581 -3.431 -2.035 1.00 95.38 125 PRO A CA 1
ATOM 932 C C . PRO A 1 125 ? 11.411 -3.907 -1.172 1.00 95.38 125 PRO A C 1
ATOM 934 O O . PRO A 1 125 ? 11.415 -3.676 0.037 1.00 95.38 125 PRO A O 1
ATOM 937 N N . VAL A 1 126 ? 10.423 -4.598 -1.749 1.00 96.38 126 VAL A N 1
ATOM 938 C CA . VAL A 1 126 ? 9.260 -5.113 -1.005 1.00 96.38 126 VAL A CA 1
ATOM 939 C C . VAL A 1 126 ? 9.648 -6.213 -0.029 1.00 96.38 126 VAL A C 1
ATOM 941 O O . VAL A 1 126 ? 9.173 -6.207 1.110 1.00 96.38 126 VAL A O 1
ATOM 944 N N . VAL A 1 127 ? 10.509 -7.146 -0.439 1.00 96.62 127 VAL A N 1
ATOM 945 C CA . VAL A 1 127 ? 11.021 -8.196 0.453 1.00 96.62 127 VAL A CA 1
ATOM 946 C C . VAL A 1 127 ? 11.767 -7.556 1.624 1.00 96.62 127 VAL A C 1
ATOM 948 O O . VAL A 1 127 ? 11.436 -7.832 2.778 1.00 96.62 127 VAL A O 1
ATOM 951 N N . GLY A 1 128 ? 12.689 -6.628 1.351 1.00 97.81 128 GLY A N 1
ATOM 952 C CA . GLY A 1 128 ? 13.415 -5.901 2.394 1.00 97.81 128 GLY A CA 1
ATOM 953 C C . GLY A 1 128 ? 12.486 -5.116 3.328 1.00 97.81 128 GLY A C 1
ATOM 954 O O . GLY A 1 128 ? 12.609 -5.212 4.548 1.00 97.81 128 GLY A O 1
ATOM 955 N N . ALA A 1 129 ? 11.494 -4.406 2.786 1.00 98.00 129 ALA A N 1
ATOM 956 C CA . ALA A 1 129 ? 10.518 -3.664 3.582 1.00 98.00 129 ALA A CA 1
ATOM 957 C C . ALA A 1 129 ? 9.638 -4.589 4.437 1.00 98.00 129 ALA A C 1
ATOM 959 O O . ALA A 1 129 ? 9.299 -4.244 5.568 1.00 98.00 129 ALA A O 1
ATOM 960 N N . THR A 1 130 ? 9.316 -5.787 3.944 1.00 97.94 130 THR A N 1
ATOM 961 C CA . THR A 1 130 ? 8.587 -6.809 4.709 1.00 97.94 130 THR A CA 1
ATOM 962 C C . THR A 1 130 ? 9.428 -7.324 5.877 1.00 97.94 130 THR A C 1
ATOM 964 O O . THR A 1 130 ? 8.915 -7.450 6.989 1.00 97.94 130 THR A O 1
ATOM 967 N N . LEU A 1 131 ? 10.729 -7.555 5.672 1.00 98.19 131 LEU A N 1
ATOM 968 C CA . LEU A 1 131 ? 11.650 -7.933 6.751 1.00 98.19 131 LEU A CA 1
ATOM 969 C C . LEU A 1 131 ? 11.764 -6.829 7.809 1.00 98.19 131 LEU A C 1
ATOM 971 O O . LEU A 1 131 ? 11.653 -7.112 9.003 1.00 98.19 131 LEU A O 1
ATOM 975 N N . VAL A 1 132 ? 11.895 -5.569 7.380 1.00 98.38 132 VAL A N 1
ATOM 976 C CA . VAL A 1 132 ? 11.875 -4.396 8.271 1.00 98.38 132 VAL A CA 1
ATOM 977 C C . VAL A 1 132 ? 10.567 -4.339 9.060 1.00 98.38 132 VAL A C 1
ATOM 979 O O . VAL A 1 132 ? 10.590 -4.180 10.281 1.00 98.38 132 VAL A O 1
ATOM 982 N N . TRP A 1 133 ? 9.426 -4.532 8.393 1.00 98.19 133 TRP A N 1
ATOM 983 C CA . TRP A 1 133 ? 8.120 -4.562 9.046 1.00 98.19 133 TRP A CA 1
ATOM 984 C C . TRP A 1 133 ? 8.066 -5.637 10.136 1.00 98.19 133 TRP A C 1
ATOM 986 O O . TRP A 1 133 ? 7.666 -5.350 11.265 1.00 98.19 133 TRP A O 1
ATOM 996 N N . VAL A 1 134 ? 8.502 -6.864 9.826 1.00 97.56 134 VAL A N 1
ATOM 997 C CA . VAL A 1 134 ? 8.505 -7.992 10.770 1.00 97.56 134 VAL A CA 1
ATOM 998 C C . VAL A 1 134 ? 9.426 -7.715 11.955 1.00 97.56 134 VAL A C 1
ATOM 1000 O O . VAL A 1 134 ? 9.015 -7.943 13.094 1.00 97.56 134 VAL A O 1
ATOM 1003 N N . ALA A 1 135 ? 10.633 -7.197 11.717 1.00 98.12 135 ALA A N 1
ATOM 1004 C CA . ALA A 1 135 ? 11.586 -6.864 12.773 1.00 98.12 135 ALA A CA 1
ATOM 1005 C C . ALA A 1 135 ? 11.005 -5.820 13.740 1.00 98.12 135 ALA A C 1
ATOM 1007 O O . ALA A 1 135 ? 10.931 -6.059 14.948 1.00 98.12 135 ALA A O 1
ATOM 1008 N N . VAL A 1 136 ? 10.487 -4.709 13.209 1.00 98.00 136 VAL A N 1
ATOM 1009 C CA . VAL A 1 136 ? 9.873 -3.644 14.016 1.00 98.00 136 VAL A CA 1
ATOM 1010 C C . VAL A 1 136 ? 8.630 -4.157 14.749 1.00 98.00 136 VAL A C 1
ATOM 1012 O O . VAL A 1 136 ? 8.427 -3.886 15.935 1.00 98.00 136 VAL A O 1
ATOM 1015 N N . TYR A 1 137 ? 7.797 -4.956 14.086 1.00 95.69 137 TYR A N 1
ATOM 1016 C CA . TYR A 1 137 ? 6.622 -5.533 14.726 1.00 95.69 137 TYR A CA 1
ATOM 1017 C C . TYR A 1 137 ? 6.988 -6.477 15.879 1.00 95.69 137 TYR A C 1
ATOM 1019 O O . TYR A 1 137 ? 6.336 -6.430 16.923 1.00 95.69 137 TYR A O 1
ATOM 1027 N N . ARG A 1 138 ? 8.023 -7.316 15.734 1.00 95.62 138 ARG A N 1
ATOM 1028 C CA . ARG A 1 138 ? 8.423 -8.260 16.791 1.00 95.62 138 ARG A CA 1
ATOM 1029 C C . ARG A 1 138 ? 8.962 -7.569 18.037 1.00 95.62 138 ARG A C 1
ATOM 1031 O O . ARG A 1 138 ? 8.670 -8.037 19.132 1.00 95.62 138 ARG A O 1
ATOM 1038 N N . VAL A 1 139 ? 9.686 -6.463 17.878 1.00 95.94 139 VAL A N 1
ATOM 1039 C CA . VAL A 1 139 ? 10.255 -5.718 19.011 1.00 95.94 139 VAL A CA 1
ATOM 1040 C C . VAL A 1 139 ? 9.180 -4.892 19.726 1.00 95.94 139 VAL A C 1
ATOM 1042 O O . VAL A 1 139 ? 9.008 -5.013 20.937 1.00 95.94 139 VAL A O 1
ATOM 1045 N N . TRP A 1 140 ? 8.403 -4.085 18.993 1.00 95.12 140 TRP A N 1
ATOM 1046 C CA . TRP A 1 140 ? 7.504 -3.097 19.615 1.00 95.12 140 TRP A CA 1
ATOM 1047 C C . TRP A 1 140 ? 6.021 -3.489 19.629 1.00 95.12 140 TRP A C 1
ATOM 1049 O O . TRP A 1 140 ? 5.232 -2.899 20.368 1.00 95.12 140 TRP A O 1
ATOM 1059 N N . ARG A 1 141 ? 5.605 -4.485 18.836 1.00 92.69 141 ARG A N 1
ATOM 1060 C CA . ARG A 1 141 ? 4.218 -5.003 18.752 1.00 92.69 141 ARG A CA 1
ATOM 1061 C C . ARG A 1 141 ? 3.162 -3.966 18.323 1.00 92.69 141 ARG A C 1
ATOM 1063 O O . ARG A 1 141 ? 1.954 -4.196 18.477 1.00 92.69 141 ARG A O 1
ATOM 1070 N N . PHE A 1 142 ? 3.603 -2.858 17.719 1.00 93.62 142 PHE A N 1
ATOM 1071 C CA . PHE A 1 142 ? 2.764 -1.834 17.094 1.00 93.62 142 PHE A CA 1
ATOM 1072 C C . PHE A 1 142 ? 2.728 -2.011 15.572 1.00 93.62 142 PHE A C 1
ATOM 1074 O O . PHE A 1 142 ? 3.719 -1.777 14.882 1.00 93.62 142 PHE A O 1
ATOM 1081 N N . VAL A 1 143 ? 1.558 -2.359 15.025 1.00 93.81 143 VAL A N 1
ATOM 1082 C CA . VAL A 1 143 ? 1.363 -2.474 13.563 1.00 93.81 143 VAL A CA 1
ATOM 1083 C C . VAL A 1 143 ? 1.573 -1.137 12.852 1.00 93.81 143 VAL A C 1
ATOM 1085 O O . VAL A 1 143 ? 2.098 -1.104 11.743 1.00 93.81 143 VAL A O 1
ATOM 1088 N N . SER A 1 144 ? 1.174 -0.027 13.474 1.00 95.06 144 SER A N 1
ATOM 1089 C CA . SER A 1 144 ? 1.350 1.313 12.906 1.00 95.06 144 SER A CA 1
ATOM 1090 C C . SER A 1 144 ? 2.822 1.686 12.772 1.00 95.06 144 SER A C 1
ATOM 1092 O O . SER A 1 144 ? 3.225 2.094 11.690 1.00 95.06 144 SER A O 1
ATOM 1094 N N . LEU A 1 145 ? 3.621 1.487 13.825 1.00 97.12 145 LEU A N 1
ATOM 1095 C CA . LEU A 1 145 ? 5.061 1.743 13.795 1.00 97.12 145 LEU A CA 1
ATOM 1096 C C . LEU A 1 145 ? 5.750 0.885 12.729 1.00 97.12 145 LEU A C 1
ATOM 1098 O O . LEU A 1 145 ? 6.442 1.426 11.873 1.00 97.12 145 LEU A O 1
ATOM 1102 N N . ALA A 1 146 ? 5.485 -0.425 12.724 1.00 97.75 146 ALA A N 1
ATOM 1103 C CA . ALA A 1 146 ? 6.030 -1.337 11.721 1.00 97.75 146 ALA A CA 1
ATOM 1104 C C . ALA A 1 146 ? 5.696 -0.893 10.289 1.00 97.75 146 ALA A C 1
ATOM 1106 O O . ALA A 1 146 ? 6.566 -0.877 9.424 1.00 97.75 146 ALA A O 1
ATOM 1107 N N . SER A 1 147 ? 4.456 -0.459 10.049 1.00 97.56 147 SER A N 1
ATOM 1108 C CA . SER A 1 147 ? 4.010 0.000 8.728 1.00 97.56 147 SER A CA 1
ATOM 1109 C C . SER A 1 147 ? 4.661 1.315 8.298 1.00 97.56 147 SER A C 1
ATOM 1111 O O . SER A 1 147 ? 4.980 1.469 7.125 1.00 97.56 147 SER A O 1
ATOM 1113 N N . ILE A 1 148 ? 4.871 2.253 9.227 1.00 98.19 148 ILE A N 1
ATOM 1114 C CA . ILE A 1 148 ? 5.546 3.530 8.948 1.00 98.19 148 ILE A CA 1
ATOM 1115 C C . ILE A 1 148 ? 7.014 3.283 8.597 1.00 98.19 148 ILE A C 1
ATOM 1117 O O . ILE A 1 148 ? 7.477 3.763 7.568 1.00 98.19 148 ILE A O 1
ATOM 1121 N N . VAL A 1 149 ? 7.731 2.513 9.422 1.00 98.50 149 VAL A N 1
ATOM 1122 C CA . VAL A 1 149 ? 9.163 2.246 9.210 1.00 98.50 149 VAL A CA 1
ATOM 1123 C C . VAL A 1 149 ? 9.381 1.443 7.929 1.00 98.50 149 VAL A C 1
ATOM 1125 O O . VAL A 1 149 ? 10.268 1.776 7.150 1.00 98.50 149 VAL A O 1
ATOM 1128 N N . ALA A 1 150 ? 8.534 0.446 7.658 1.00 98.44 150 ALA A N 1
ATOM 1129 C CA . ALA A 1 150 ? 8.579 -0.291 6.400 1.00 98.44 150 ALA A CA 1
ATOM 1130 C C . ALA A 1 150 ? 8.304 0.613 5.192 1.00 98.44 150 ALA A C 1
ATOM 1132 O O . ALA A 1 150 ? 9.027 0.546 4.210 1.00 98.44 150 ALA A O 1
ATOM 1133 N N . ALA A 1 151 ? 7.301 1.495 5.251 1.00 98.06 151 ALA A N 1
ATOM 1134 C CA . ALA A 1 151 ? 7.019 2.409 4.145 1.00 98.06 151 ALA A CA 1
ATOM 1135 C C . ALA A 1 151 ? 8.181 3.380 3.882 1.00 98.06 151 ALA A C 1
ATOM 1137 O O . ALA A 1 151 ? 8.524 3.614 2.727 1.00 98.06 151 ALA A O 1
ATOM 1138 N N . LEU A 1 152 ? 8.812 3.903 4.939 1.00 98.25 152 LEU A N 1
ATOM 1139 C CA . LEU A 1 152 ? 9.988 4.769 4.831 1.00 98.25 152 LEU A CA 1
ATOM 1140 C C . LEU A 1 152 ? 11.232 4.029 4.321 1.00 98.25 152 LEU A C 1
ATOM 1142 O O . LEU A 1 152 ? 12.082 4.652 3.688 1.00 98.25 152 LEU A O 1
ATOM 1146 N N . SER A 1 153 ? 11.345 2.716 4.551 1.00 98.38 153 SER A N 1
ATOM 1147 C CA . SER A 1 153 ? 12.471 1.936 4.036 1.00 98.38 153 SER A CA 1
ATOM 1148 C C . SER A 1 153 ? 12.349 1.613 2.546 1.00 98.38 153 SER A C 1
ATOM 1150 O O . SER A 1 153 ? 13.379 1.462 1.899 1.00 98.38 153 SER A O 1
ATOM 1152 N N . VAL A 1 154 ? 11.143 1.562 1.965 1.00 97.88 154 VAL A N 1
ATOM 1153 C CA . VAL A 1 154 ? 10.946 1.248 0.532 1.00 97.88 154 VAL A CA 1
ATOM 1154 C C . VAL A 1 154 ? 11.755 2.154 -0.416 1.00 97.88 154 VAL A C 1
ATOM 1156 O O . VAL A 1 154 ? 12.469 1.595 -1.250 1.00 97.88 154 VAL A O 1
ATOM 1159 N N . PRO A 1 155 ? 11.706 3.503 -0.349 1.00 97.56 155 PRO A N 1
ATOM 1160 C CA . PRO A 1 155 ? 12.498 4.344 -1.254 1.00 97.56 155 PRO A CA 1
ATOM 1161 C C . PRO A 1 155 ? 14.008 4.156 -1.061 1.00 97.56 155 PRO A C 1
ATOM 1163 O O . PRO A 1 155 ? 14.747 4.105 -2.043 1.00 97.56 155 PRO A O 1
ATOM 1166 N N . LEU A 1 156 ? 14.469 3.962 0.181 1.00 97.00 156 LEU A N 1
ATOM 1167 C CA . LEU A 1 156 ? 15.875 3.663 0.465 1.00 97.00 156 LEU A CA 1
ATOM 1168 C C . LEU A 1 156 ? 16.291 2.311 -0.128 1.00 97.00 156 LEU A C 1
ATOM 1170 O O . LEU A 1 156 ? 17.323 2.214 -0.780 1.00 97.00 156 LEU A O 1
ATOM 1174 N N . LEU A 1 157 ? 15.481 1.271 0.053 1.00 96.56 157 LEU A N 1
ATOM 1175 C CA . LEU A 1 157 ? 15.749 -0.056 -0.499 1.00 96.56 157 LEU A CA 1
ATOM 1176 C C . LEU A 1 157 ? 15.670 -0.065 -2.030 1.00 96.56 157 LEU A C 1
ATOM 1178 O O . LEU A 1 157 ? 16.421 -0.792 -2.672 1.00 96.56 157 LEU A O 1
ATOM 1182 N N . THR A 1 158 ? 14.818 0.777 -2.618 1.00 94.81 158 THR A N 1
ATOM 1183 C CA . THR A 1 158 ? 14.770 1.004 -4.070 1.00 94.81 158 THR A CA 1
ATOM 1184 C C . THR A 1 158 ? 16.082 1.625 -4.545 1.00 94.81 158 THR A C 1
ATOM 1186 O O . THR A 1 158 ? 16.708 1.101 -5.464 1.00 94.81 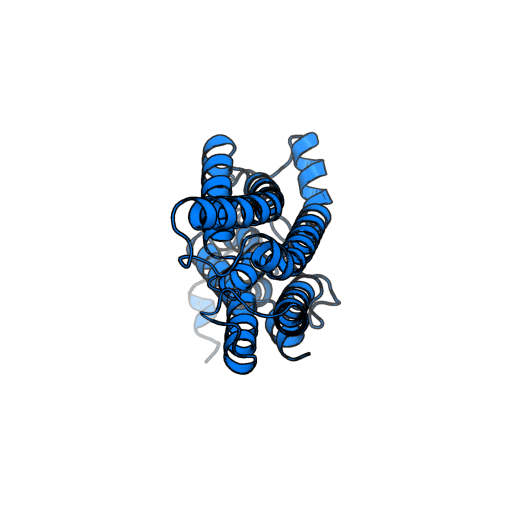158 THR A O 1
ATOM 1189 N N . LEU A 1 159 ? 16.572 2.661 -3.858 1.00 93.25 159 LEU A N 1
ATOM 1190 C CA . LEU A 1 159 ? 17.863 3.284 -4.163 1.00 93.25 159 LEU A CA 1
ATOM 1191 C C . LEU A 1 159 ? 19.021 2.283 -4.056 1.00 93.25 159 LEU A C 1
ATOM 1193 O O . LEU A 1 159 ? 19.852 2.198 -4.961 1.00 93.25 159 LEU A O 1
ATOM 1197 N N . LEU A 1 160 ? 19.048 1.498 -2.977 1.00 92.06 160 LEU A N 1
ATOM 1198 C CA . LEU A 1 160 ? 20.063 0.471 -2.754 1.00 92.06 160 LEU A CA 1
ATOM 1199 C C . LEU A 1 160 ? 20.013 -0.621 -3.824 1.00 92.06 160 LEU A C 1
ATOM 1201 O O . LEU A 1 160 ? 21.064 -1.015 -4.317 1.00 92.06 160 LEU A O 1
ATOM 1205 N N . SER A 1 161 ? 18.822 -1.066 -4.238 1.00 87.75 161 SER A N 1
ATOM 1206 C CA . SER A 1 161 ? 18.690 -2.064 -5.307 1.00 87.75 161 SER A CA 1
ATOM 1207 C C . SER A 1 161 ? 19.273 -1.572 -6.638 1.00 87.75 161 SER A C 1
ATOM 1209 O O . SER A 1 161 ? 20.020 -2.308 -7.279 1.00 87.75 161 SER A O 1
ATOM 1211 N N . GLY A 1 162 ? 19.055 -0.300 -6.995 1.00 84.75 162 GLY A N 1
ATOM 1212 C CA . GLY A 1 162 ? 19.680 0.307 -8.175 1.00 84.75 162 GLY A CA 1
ATOM 1213 C C . GLY A 1 162 ? 21.193 0.437 -8.063 1.00 84.75 162 GLY A C 1
ATOM 1214 O O . GLY A 1 162 ? 21.915 0.152 -9.017 1.00 84.75 162 GLY A O 1
ATOM 1215 N N . ALA A 1 163 ? 21.693 0.822 -6.886 1.00 85.00 163 ALA A N 1
ATOM 1216 C CA . ALA A 1 163 ? 23.129 0.894 -6.632 1.00 85.00 163 ALA A CA 1
ATOM 1217 C C . ALA A 1 163 ? 23.799 -0.493 -6.689 1.00 85.00 163 ALA A C 1
ATOM 1219 O O . ALA A 1 163 ? 24.893 -0.617 -7.239 1.00 85.00 163 ALA A O 1
ATOM 1220 N N . MET A 1 164 ? 23.141 -1.536 -6.173 1.00 82.19 164 MET A N 1
ATOM 1221 C CA . MET A 1 164 ? 23.627 -2.918 -6.233 1.00 82.19 164 MET A CA 1
ATOM 1222 C C . MET A 1 164 ? 23.678 -3.441 -7.669 1.00 82.19 164 MET A C 1
ATOM 1224 O O . MET A 1 164 ? 24.695 -4.008 -8.061 1.00 82.19 164 MET A O 1
ATOM 1228 N N . MET A 1 165 ? 22.631 -3.203 -8.466 1.00 76.25 165 MET A N 1
ATOM 1229 C CA . MET A 1 165 ? 22.616 -3.564 -9.891 1.00 76.25 165 MET A CA 1
ATOM 1230 C C . MET A 1 165 ? 23.742 -2.857 -10.656 1.00 76.25 165 MET A C 1
ATOM 1232 O O . MET A 1 165 ? 24.506 -3.503 -11.367 1.00 76.25 165 MET A O 1
ATOM 1236 N N . ARG A 1 166 ? 23.951 -1.558 -10.396 1.00 74.56 166 ARG A N 1
ATOM 1237 C CA . ARG A 1 166 ? 25.088 -0.803 -10.944 1.00 74.56 166 ARG A CA 1
ATOM 1238 C C . ARG A 1 166 ? 26.437 -1.433 -10.575 1.00 74.56 166 ARG A C 1
ATOM 1240 O O . ARG A 1 166 ? 27.333 -1.489 -11.411 1.00 74.56 166 ARG A O 1
ATOM 1247 N N . GLY A 1 167 ? 26.605 -1.852 -9.320 1.00 72.50 167 GLY A N 1
ATOM 1248 C CA . GLY A 1 167 ? 27.830 -2.501 -8.848 1.00 72.50 167 GLY A CA 1
ATOM 1249 C C . GLY A 1 167 ? 28.083 -3.846 -9.530 1.00 72.50 167 GLY A C 1
ATOM 1250 O O . GLY A 1 167 ? 29.215 -4.128 -9.917 1.00 72.50 167 GLY A O 1
ATOM 1251 N N . ALA A 1 168 ? 27.033 -4.645 -9.733 1.00 74.50 168 ALA A N 1
ATOM 1252 C CA . ALA A 1 168 ? 27.121 -5.925 -10.431 1.00 74.50 168 ALA A CA 1
ATOM 1253 C C . ALA A 1 168 ? 27.600 -5.760 -11.885 1.00 74.50 168 ALA A C 1
ATOM 1255 O O . ALA A 1 168 ? 28.460 -6.522 -12.328 1.00 74.50 168 ALA A O 1
ATOM 1256 N N . ASP A 1 169 ? 27.140 -4.720 -12.586 1.00 70.88 169 ASP A N 1
ATOM 1257 C CA . ASP A 1 169 ? 27.550 -4.428 -13.970 1.00 70.88 169 ASP A CA 1
ATOM 1258 C C . ASP A 1 169 ? 29.017 -4.035 -14.113 1.00 70.88 169 ASP A C 1
ATOM 1260 O O . ASP A 1 169 ? 29.638 -4.323 -15.136 1.00 70.88 169 ASP A O 1
ATOM 1264 N N . LEU A 1 170 ? 29.582 -3.379 -13.093 1.00 71.94 170 LEU A N 1
ATOM 1265 C CA . LEU A 1 170 ? 31.007 -3.043 -13.064 1.00 71.94 170 LEU A CA 1
ATOM 1266 C C . LEU A 1 170 ? 31.878 -4.298 -12.927 1.00 71.94 170 LEU A C 1
ATOM 1268 O O . LEU A 1 170 ? 32.988 -4.327 -13.451 1.00 71.94 170 LEU A O 1
ATOM 1272 N N . ILE A 1 171 ? 31.380 -5.322 -12.227 1.00 73.94 171 ILE A N 1
ATOM 1273 C CA . ILE A 1 171 ? 32.096 -6.583 -11.986 1.00 73.94 171 ILE A CA 1
ATOM 1274 C C . ILE A 1 171 ? 31.916 -7.546 -13.165 1.00 73.94 171 ILE A C 1
ATOM 1276 O O . ILE A 1 171 ? 32.852 -8.255 -13.535 1.00 73.94 171 ILE A O 1
ATOM 1280 N N . ARG A 1 172 ? 30.724 -7.581 -13.772 1.00 69.12 172 ARG A N 1
ATOM 1281 C CA . ARG A 1 172 ? 30.409 -8.448 -14.912 1.00 69.12 172 ARG A CA 1
ATOM 1282 C C . ARG A 1 172 ? 29.669 -7.660 -16.003 1.00 69.12 172 ARG A C 1
ATOM 1284 O O . ARG A 1 172 ? 28.437 -7.650 -16.019 1.00 69.12 172 ARG A O 1
ATOM 1291 N N . PRO A 1 173 ? 30.403 -7.033 -16.940 1.00 65.25 173 PRO A N 1
ATOM 1292 C CA . PRO A 1 173 ? 29.808 -6.259 -18.025 1.00 65.25 173 PRO A CA 1
ATOM 1293 C C . PRO A 1 173 ? 28.797 -7.096 -18.822 1.00 65.25 173 PRO A C 1
ATOM 1295 O O . PRO A 1 173 ? 29.108 -8.204 -19.258 1.00 65.25 173 PRO A O 1
ATOM 1298 N N . GLY A 1 174 ? 27.578 -6.579 -18.993 1.00 60.50 174 GLY A N 1
ATOM 1299 C CA . GLY A 1 174 ? 26.494 -7.263 -19.710 1.00 60.50 174 GLY A CA 1
ATOM 1300 C C . GLY A 1 174 ? 25.517 -8.056 -18.832 1.00 60.50 174 GLY A C 1
ATOM 1301 O O . GLY A 1 174 ? 24.523 -8.546 -19.362 1.00 60.50 174 GLY A O 1
ATOM 1302 N N . TRP A 1 175 ? 25.742 -8.151 -17.514 1.00 59.59 175 TRP A N 1
ATOM 1303 C CA . TRP A 1 175 ? 24.704 -8.599 -16.565 1.00 59.59 175 TRP A CA 1
ATOM 1304 C C . TRP A 1 175 ? 23.587 -7.567 -16.352 1.00 59.59 175 TRP A C 1
ATOM 1306 O O . TRP A 1 175 ? 22.472 -7.927 -15.983 1.00 59.59 175 TRP A O 1
ATOM 1316 N N . GLY A 1 176 ? 23.871 -6.322 -16.702 1.00 55.25 176 GLY A N 1
ATOM 1317 C CA . GLY A 1 176 ? 22.953 -5.209 -16.821 1.00 55.25 176 GLY A CA 1
ATOM 1318 C C . GLY A 1 176 ? 23.551 -4.241 -17.838 1.00 55.25 176 GLY A C 1
ATOM 1319 O O . GLY A 1 176 ? 24.764 -4.018 -17.933 1.00 55.25 176 GLY A O 1
ATOM 1320 N N . ARG A 1 177 ? 22.703 -3.707 -18.709 1.00 55.25 177 ARG A N 1
ATOM 1321 C CA . ARG A 1 177 ? 23.121 -2.862 -19.828 1.00 55.25 177 ARG A CA 1
ATOM 1322 C C . ARG A 1 177 ? 23.471 -1.449 -19.338 1.00 55.25 177 ARG A C 1
ATOM 1324 O O . ARG A 1 177 ? 22.662 -0.544 -19.441 1.00 55.25 177 ARG A O 1
ATOM 1331 N N . GLY A 1 178 ? 24.692 -1.246 -18.838 1.00 55.62 178 GLY A N 1
ATOM 1332 C CA . GLY A 1 178 ? 25.337 0.067 -18.666 1.00 55.62 178 GLY A CA 1
ATOM 1333 C C . GLY A 1 178 ? 24.900 0.897 -17.444 1.00 55.62 178 GLY A C 1
ATOM 1334 O O . GLY A 1 178 ? 23.721 1.103 -17.166 1.00 55.62 178 GLY A O 1
ATOM 1335 N N . THR A 1 179 ? 25.869 1.468 -16.723 1.00 56.00 179 THR A N 1
ATOM 1336 C CA . THR A 1 179 ? 25.651 2.116 -15.412 1.00 56.00 179 THR A CA 1
ATOM 1337 C C . THR A 1 179 ? 24.829 3.411 -15.438 1.00 56.00 179 THR A C 1
ATOM 1339 O O . THR A 1 179 ? 24.060 3.643 -14.509 1.00 56.00 179 THR A O 1
ATOM 1342 N N . LEU A 1 180 ? 24.955 4.264 -16.462 1.00 57.19 180 LEU A N 1
ATOM 1343 C CA . LEU A 1 180 ? 24.116 5.473 -16.610 1.00 57.19 180 LEU A CA 1
ATOM 1344 C C . LEU A 1 180 ? 22.693 5.138 -17.080 1.00 57.19 180 LEU A C 1
ATOM 1346 O O . LEU A 1 180 ? 21.735 5.806 -16.698 1.00 57.19 180 LEU A O 1
ATOM 1350 N N . PHE A 1 181 ? 22.563 4.071 -17.866 1.00 59.28 181 PHE A N 1
ATOM 1351 C CA . PHE A 1 181 ? 21.295 3.586 -18.397 1.00 59.28 181 PHE A CA 1
ATOM 1352 C C . PHE A 1 181 ? 20.390 3.071 -17.262 1.00 59.28 181 PHE A C 1
ATOM 1354 O O . PHE A 1 181 ? 19.216 3.417 -17.202 1.00 59.28 181 PHE A O 1
ATOM 1361 N N . HIS A 1 182 ? 20.951 2.392 -16.256 1.00 68.50 182 HIS A N 1
ATOM 1362 C CA . HIS A 1 182 ? 20.197 1.942 -15.074 1.00 68.50 182 HIS A CA 1
ATOM 1363 C C . HIS A 1 182 ? 19.579 3.074 -14.247 1.00 68.50 182 HIS A C 1
ATOM 1365 O O . HIS A 1 182 ? 18.432 2.973 -13.807 1.00 68.50 182 HIS A O 1
ATOM 1371 N N . TRP A 1 183 ? 20.308 4.174 -14.033 1.00 77.62 183 TRP A N 1
ATOM 1372 C CA . TRP A 1 183 ? 19.764 5.313 -13.283 1.00 77.62 183 TRP A CA 1
ATOM 1373 C C . TRP A 1 183 ? 18.608 5.983 -14.015 1.00 77.62 183 TRP A C 1
ATOM 1375 O O . TRP A 1 183 ? 17.653 6.423 -13.373 1.00 77.62 183 TRP A O 1
ATOM 1385 N N . TYR A 1 184 ? 18.666 6.004 -15.349 1.00 84.06 184 TYR A N 1
ATOM 1386 C CA . TYR A 1 184 ? 17.574 6.478 -16.190 1.00 84.06 184 TYR A CA 1
ATOM 1387 C C . TYR A 1 184 ? 16.300 5.635 -16.028 1.00 84.06 184 TYR A C 1
ATOM 1389 O O . TYR A 1 184 ? 15.205 6.187 -16.101 1.00 84.06 184 TYR A O 1
ATOM 1397 N N . TYR A 1 185 ? 16.407 4.339 -15.730 1.00 83.81 185 TYR A N 1
ATOM 1398 C CA . TYR A 1 185 ? 15.237 3.489 -15.497 1.00 83.81 185 TYR A CA 1
ATOM 1399 C C . TYR A 1 185 ? 14.712 3.533 -14.060 1.00 83.81 185 TYR A C 1
ATOM 1401 O O . TYR A 1 185 ? 13.508 3.384 -13.863 1.00 83.81 185 TYR A O 1
ATOM 1409 N N . ILE A 1 186 ? 15.560 3.779 -13.052 1.00 87.81 186 ILE A N 1
ATOM 1410 C CA . ILE A 1 186 ? 15.147 3.654 -11.643 1.00 87.81 186 ILE A CA 1
ATOM 1411 C C . ILE A 1 186 ? 14.472 4.898 -11.048 1.00 87.81 186 ILE A C 1
ATOM 1413 O O . ILE A 1 186 ? 13.649 4.785 -10.134 1.00 87.81 186 ILE A O 1
ATOM 1417 N N . TRP A 1 187 ? 14.793 6.098 -11.538 1.00 91.62 187 TRP A N 1
ATOM 1418 C CA . TRP A 1 187 ? 14.310 7.345 -10.931 1.00 91.62 187 TRP A CA 1
ATOM 1419 C C . TRP A 1 187 ? 12.770 7.484 -10.858 1.00 91.62 187 TRP A C 1
ATOM 1421 O O . TRP A 1 187 ? 12.302 8.010 -9.842 1.00 91.62 187 TRP A O 1
ATOM 1431 N N . PRO A 1 188 ? 11.945 6.975 -11.807 1.00 94.50 188 PRO A N 1
ATOM 1432 C CA . PRO A 1 188 ? 10.488 7.011 -11.664 1.00 94.50 188 PRO A CA 1
ATOM 1433 C C . PRO A 1 188 ? 10.018 6.200 -10.454 1.00 94.50 188 PRO A C 1
ATOM 1435 O O . PRO A 1 188 ? 9.139 6.633 -9.709 1.00 94.50 188 PRO A O 1
ATOM 1438 N N . TYR A 1 189 ? 10.648 5.047 -10.212 1.00 95.12 189 TYR A N 1
ATOM 1439 C CA . TYR A 1 189 ? 10.343 4.173 -9.083 1.00 95.12 189 TYR A CA 1
ATOM 1440 C C . TYR A 1 189 ? 10.760 4.802 -7.747 1.00 95.12 189 TYR A C 1
ATOM 1442 O O . TYR A 1 189 ? 10.046 4.651 -6.754 1.00 95.12 189 TYR A O 1
ATOM 1450 N N . LEU A 1 190 ? 11.857 5.567 -7.708 1.00 95.75 190 LEU A N 1
ATOM 1451 C CA . LEU A 1 190 ? 12.259 6.334 -6.518 1.00 95.75 190 LEU A CA 1
ATOM 1452 C C . LEU A 1 190 ? 11.236 7.415 -6.160 1.00 95.75 190 LEU A C 1
ATOM 1454 O O . LEU A 1 190 ? 10.814 7.507 -5.006 1.00 95.75 190 LEU A O 1
ATOM 1458 N N . ILE A 1 191 ? 10.789 8.196 -7.146 1.00 97.06 191 ILE A N 1
ATOM 1459 C CA . ILE A 1 191 ? 9.759 9.219 -6.923 1.00 97.06 191 ILE A CA 1
ATOM 1460 C C . ILE A 1 191 ? 8.458 8.556 -6.473 1.00 97.06 191 ILE A C 1
ATOM 1462 O O . ILE A 1 191 ? 7.859 8.962 -5.477 1.00 97.06 191 ILE A O 1
ATOM 1466 N N . PHE A 1 192 ? 8.038 7.503 -7.171 1.00 97.69 192 PHE A N 1
ATOM 1467 C CA . PHE A 1 192 ? 6.826 6.766 -6.843 1.00 97.69 192 PHE A CA 1
ATOM 1468 C C . PHE A 1 192 ? 6.855 6.202 -5.418 1.00 97.69 192 PHE A C 1
ATOM 1470 O O . PHE A 1 192 ? 5.926 6.433 -4.645 1.00 97.69 192 PHE A O 1
ATOM 1477 N N . THR A 1 193 ? 7.926 5.508 -5.034 1.00 97.75 193 THR A N 1
ATOM 1478 C CA . THR A 1 193 ? 8.054 4.937 -3.685 1.00 97.75 193 THR A CA 1
ATOM 1479 C C . THR A 1 193 ? 8.148 6.016 -2.608 1.00 97.75 193 THR A C 1
ATOM 1481 O O . THR A 1 193 ? 7.556 5.847 -1.541 1.00 97.75 193 THR A O 1
ATOM 1484 N N . GLY A 1 194 ? 8.782 7.158 -2.897 1.00 98.00 194 GLY A N 1
ATOM 1485 C CA . GLY A 1 194 ? 8.777 8.335 -2.026 1.00 98.00 194 GLY A CA 1
ATOM 1486 C C . GLY A 1 194 ? 7.372 8.907 -1.804 1.00 98.00 194 GLY A C 1
ATOM 1487 O O . GLY A 1 194 ? 6.975 9.145 -0.661 1.00 98.00 194 GLY A O 1
ATOM 1488 N N . ILE A 1 195 ? 6.578 9.050 -2.871 1.00 97.50 195 ILE A N 1
ATOM 1489 C CA . ILE A 1 195 ? 5.175 9.495 -2.786 1.00 97.50 195 ILE A CA 1
ATOM 1490 C C . ILE A 1 195 ? 4.343 8.500 -1.968 1.00 97.50 195 ILE A C 1
ATOM 1492 O O . ILE A 1 195 ? 3.614 8.902 -1.058 1.00 97.50 195 ILE A O 1
ATOM 1496 N N . MET A 1 196 ? 4.467 7.199 -2.250 1.00 96.88 196 MET A N 1
ATOM 1497 C CA . MET A 1 196 ? 3.757 6.140 -1.522 1.00 96.88 196 MET A CA 1
ATOM 1498 C C . MET A 1 196 ? 4.101 6.168 -0.027 1.00 96.88 196 MET A C 1
ATOM 1500 O O . MET A 1 196 ? 3.199 6.124 0.815 1.00 96.88 196 MET A O 1
ATOM 1504 N N . ALA A 1 197 ? 5.387 6.307 0.313 1.00 97.44 197 ALA A N 1
ATOM 1505 C CA . ALA A 1 197 ? 5.850 6.433 1.690 1.00 97.44 197 ALA A CA 1
ATOM 1506 C C . ALA A 1 197 ? 5.254 7.673 2.372 1.00 97.44 197 ALA A C 1
ATOM 1508 O O . ALA A 1 197 ? 4.648 7.556 3.440 1.00 97.44 197 ALA A O 1
ATOM 1509 N N . GLY A 1 198 ? 5.337 8.841 1.726 1.00 97.56 198 GLY A N 1
ATOM 1510 C CA . GLY A 1 198 ? 4.767 10.092 2.231 1.00 97.56 198 GLY A CA 1
ATOM 1511 C C . GLY A 1 198 ? 3.262 9.992 2.497 1.00 97.56 198 GLY A C 1
ATOM 1512 O O . GLY A 1 198 ? 2.791 10.390 3.567 1.00 97.56 198 GLY A O 1
ATOM 1513 N N . LEU A 1 199 ? 2.506 9.377 1.581 1.00 96.62 199 LEU A N 1
ATOM 1514 C CA . LEU A 1 199 ? 1.077 9.115 1.765 1.00 96.62 199 LEU A CA 1
ATOM 1515 C C . LEU A 1 199 ? 0.821 8.201 2.968 1.00 96.62 199 LEU A C 1
ATOM 1517 O O . LEU A 1 199 ? -0.038 8.514 3.796 1.00 96.62 199 LEU A O 1
ATOM 1521 N N . VAL A 1 200 ? 1.566 7.102 3.114 1.00 95.88 200 VAL A N 1
ATOM 1522 C CA . VAL A 1 200 ? 1.417 6.201 4.267 1.00 95.88 200 VAL A CA 1
ATOM 1523 C C . VAL A 1 200 ? 1.693 6.945 5.574 1.00 95.88 200 VAL A C 1
ATOM 1525 O O . VAL A 1 200 ? 0.868 6.860 6.490 1.00 95.88 200 VAL A O 1
ATOM 1528 N N . VAL A 1 201 ? 2.778 7.719 5.663 1.00 97.12 201 VAL A N 1
ATOM 1529 C CA . VAL A 1 201 ? 3.102 8.517 6.858 1.00 97.12 201 VAL A CA 1
ATOM 1530 C C . VAL A 1 201 ? 1.989 9.520 7.165 1.00 97.12 201 VAL A C 1
ATOM 1532 O O . VAL A 1 201 ? 1.472 9.549 8.287 1.00 97.12 201 VAL A O 1
ATOM 1535 N N . PHE A 1 202 ? 1.527 10.270 6.164 1.00 97.12 202 PHE A N 1
ATOM 1536 C CA . PHE A 1 202 ? 0.437 11.234 6.322 1.00 97.12 202 PHE A CA 1
ATOM 1537 C C . PHE A 1 202 ? -0.857 10.581 6.835 1.00 97.12 202 PHE A C 1
ATOM 1539 O O . PHE A 1 202 ? -1.546 11.110 7.721 1.00 97.12 202 PHE A O 1
ATOM 1546 N N . ARG A 1 203 ? -1.198 9.394 6.323 1.00 95.56 203 ARG A N 1
ATOM 1547 C CA . ARG A 1 203 ? -2.370 8.622 6.770 1.00 95.56 203 ARG A CA 1
ATOM 1548 C C . ARG A 1 203 ? -2.192 8.032 8.171 1.00 95.56 203 ARG A C 1
ATOM 1550 O O . ARG A 1 203 ? -3.189 7.734 8.831 1.00 95.56 203 ARG A O 1
ATOM 1557 N N . HIS A 1 204 ? -0.959 7.929 8.660 1.00 96.19 204 HIS A N 1
ATOM 1558 C CA . HIS A 1 204 ? -0.634 7.495 10.017 1.00 96.19 204 HIS A CA 1
ATOM 1559 C C . HIS A 1 204 ? -0.441 8.638 11.023 1.00 96.19 204 HIS A C 1
ATOM 1561 O O . HIS A 1 204 ? -0.201 8.352 12.192 1.00 96.19 204 HIS A O 1
ATOM 1567 N N . ARG A 1 205 ? -0.633 9.913 10.653 1.00 95.88 205 ARG A N 1
ATOM 1568 C CA . ARG A 1 205 ? -0.470 11.069 11.568 1.00 95.88 205 ARG A CA 1
ATOM 1569 C C . ARG A 1 205 ? -1.182 10.922 12.922 1.00 95.88 205 ARG A C 1
ATOM 1571 O O . ARG A 1 205 ? -0.638 11.292 13.956 1.00 95.88 205 ARG A O 1
ATOM 1578 N N . ALA A 1 206 ? -2.380 10.331 12.938 1.00 93.25 206 ALA A N 1
ATOM 1579 C CA . ALA A 1 206 ? -3.119 10.076 14.174 1.00 93.25 206 ALA A CA 1
ATOM 1580 C C . ALA A 1 206 ? -2.477 8.967 15.028 1.00 93.25 206 ALA A C 1
ATOM 1582 O O . ALA A 1 206 ? -2.510 9.043 16.251 1.00 93.25 206 ALA A O 1
ATOM 1583 N N . ASN A 1 207 ? -1.876 7.951 14.402 1.00 94.81 207 ASN A N 1
ATOM 1584 C CA . ASN A 1 207 ? -1.099 6.933 15.110 1.00 94.81 207 ASN A CA 1
ATOM 1585 C C . ASN A 1 207 ? 0.215 7.487 15.629 1.00 94.81 207 ASN A C 1
ATOM 1587 O O . ASN A 1 207 ? 0.594 7.136 16.731 1.00 94.81 207 ASN A O 1
ATOM 1591 N N . ILE A 1 208 ? 0.881 8.357 14.870 1.00 96.69 208 ILE A N 1
ATOM 1592 C CA . ILE A 1 208 ? 2.113 9.018 15.313 1.00 96.69 208 ILE A CA 1
ATOM 1593 C C . ILE A 1 208 ? 1.830 9.821 16.586 1.00 96.69 208 ILE A C 1
ATOM 1595 O O . ILE A 1 208 ? 2.515 9.633 17.584 1.00 96.69 208 ILE A O 1
ATOM 1599 N N . ARG A 1 209 ? 0.750 10.616 16.603 1.00 96.50 209 ARG A N 1
ATOM 1600 C CA . ARG A 1 209 ? 0.310 11.330 17.816 1.00 96.50 209 ARG A CA 1
ATOM 1601 C C . ARG A 1 209 ? 0.065 10.384 18.995 1.00 96.50 209 ARG A C 1
ATOM 1603 O O . ARG A 1 209 ? 0.512 10.668 20.097 1.00 96.50 209 ARG A O 1
ATOM 1610 N N . ARG A 1 210 ? -0.601 9.246 18.767 1.00 95.06 210 ARG A N 1
ATOM 1611 C CA . ARG A 1 210 ? -0.835 8.236 19.814 1.00 95.06 210 ARG A CA 1
ATOM 1612 C C . ARG A 1 210 ? 0.432 7.510 20.265 1.00 95.06 210 ARG A C 1
ATOM 1614 O O . ARG A 1 210 ? 0.533 7.183 21.437 1.00 95.06 210 ARG A O 1
ATOM 1621 N N . LEU A 1 211 ? 1.385 7.259 19.369 1.00 95.44 211 LEU A N 1
ATOM 1622 C CA . LEU A 1 211 ? 2.678 6.652 19.697 1.00 95.44 211 LEU A CA 1
ATOM 1623 C C . LEU A 1 211 ? 3.478 7.579 20.612 1.00 95.44 211 LEU A C 1
ATOM 1625 O O . LEU A 1 211 ? 3.941 7.135 21.655 1.00 95.44 211 LEU A O 1
ATOM 1629 N N . VAL A 1 212 ? 3.562 8.865 20.259 1.00 96.44 212 VAL A N 1
ATOM 1630 C CA . VAL A 1 212 ? 4.222 9.893 21.080 1.00 96.44 212 VAL A CA 1
ATOM 1631 C C . VAL A 1 212 ? 3.528 10.045 22.435 1.00 96.44 212 VAL A C 1
ATOM 1633 O O . VAL A 1 212 ? 4.194 10.139 23.456 1.00 96.44 212 VAL A O 1
ATOM 1636 N N . ALA A 1 213 ? 2.194 10.001 22.461 1.00 96.06 213 ALA A N 1
ATOM 1637 C CA . ALA A 1 213 ? 1.415 10.074 23.695 1.00 96.06 213 ALA A CA 1
ATOM 1638 C C . ALA A 1 213 ? 1.360 8.754 24.496 1.00 96.06 213 ALA A C 1
ATOM 1640 O O . ALA A 1 213 ? 0.681 8.705 25.516 1.00 96.06 213 ALA A O 1
ATOM 1641 N N . GLY A 1 214 ? 1.976 7.661 24.027 1.00 93.44 214 GLY A N 1
ATOM 1642 C CA . GLY A 1 214 ? 1.914 6.350 24.693 1.00 93.44 214 GLY A CA 1
ATOM 1643 C C . GLY A 1 214 ? 0.538 5.659 24.682 1.00 93.44 214 GLY A C 1
ATOM 1644 O O . GLY A 1 214 ? 0.344 4.670 25.381 1.00 93.44 214 GLY A O 1
ATOM 1645 N N . THR A 1 215 ? -0.416 6.136 23.877 1.00 91.94 215 THR A N 1
ATOM 1646 C CA . THR A 1 215 ? -1.815 5.656 23.814 1.00 91.94 215 THR A CA 1
ATOM 1647 C C . THR A 1 215 ? -2.121 4.796 22.582 1.00 91.94 215 THR A C 1
ATOM 1649 O O . THR A 1 215 ? -3.273 4.452 22.310 1.00 91.94 215 THR A O 1
ATOM 1652 N N . GLU A 1 216 ? -1.112 4.460 21.774 1.00 91.25 216 GLU A N 1
ATOM 1653 C CA . GLU A 1 216 ? -1.307 3.624 20.588 1.00 91.25 216 GLU A CA 1
ATOM 1654 C C . GLU A 1 216 ? -1.637 2.172 20.973 1.00 91.25 216 GLU A C 1
ATOM 1656 O O . GLU A 1 216 ? -1.065 1.586 21.888 1.00 91.25 216 GLU A O 1
ATOM 1661 N N . LEU A 1 217 ? -2.562 1.563 20.229 1.00 84.81 217 LEU A N 1
ATOM 1662 C CA . LEU A 1 217 ? -3.030 0.206 20.496 1.00 84.81 217 LEU A CA 1
ATOM 1663 C C . LEU A 1 217 ? -1.977 -0.845 20.119 1.00 84.81 217 LEU A C 1
ATOM 1665 O O . LEU A 1 217 ? -1.684 -1.053 18.933 1.00 84.81 217 LEU A O 1
ATOM 1669 N N . ARG A 1 218 ? -1.492 -1.587 21.120 1.00 84.94 218 ARG A N 1
ATOM 1670 C CA . ARG A 1 218 ? -0.723 -2.822 20.905 1.00 84.94 218 ARG A CA 1
ATOM 1671 C C . ARG A 1 218 ? -1.605 -3.903 20.283 1.00 84.94 218 ARG A C 1
ATOM 1673 O O . ARG A 1 218 ? -2.822 -3.927 20.449 1.00 84.94 218 ARG A O 1
ATOM 1680 N N . SER A 1 219 ? -0.981 -4.812 19.544 1.00 73.69 219 SER A N 1
ATOM 1681 C CA . SER A 1 219 ? -1.701 -5.875 18.819 1.00 73.69 219 SER A CA 1
ATOM 1682 C C . SER A 1 219 ? -2.181 -7.017 19.720 1.00 73.69 219 SER A C 1
ATOM 1684 O O . SER A 1 219 ? -2.973 -7.837 19.281 1.00 73.69 219 SER A O 1
ATOM 1686 N N . THR A 1 220 ? -1.706 -7.057 20.967 1.00 62.69 220 THR A N 1
ATOM 1687 C CA . THR A 1 220 ? -2.101 -8.014 22.009 1.00 62.69 220 THR A CA 1
ATOM 1688 C C . THR A 1 220 ? -3.211 -7.510 22.923 1.00 62.69 220 THR A C 1
ATOM 1690 O O . THR A 1 220 ? -3.573 -8.225 23.846 1.00 62.69 220 THR A O 1
ATOM 1693 N N . ALA A 1 221 ? -3.706 -6.284 22.730 1.00 55.16 221 ALA A N 1
ATOM 1694 C CA . ALA A 1 221 ? -4.871 -5.830 23.480 1.00 55.16 221 ALA A CA 1
ATOM 1695 C C . ALA A 1 221 ? -6.046 -6.760 23.148 1.00 55.16 221 ALA A C 1
ATOM 1697 O O . ALA A 1 221 ? -6.263 -7.053 21.967 1.00 55.16 221 ALA A O 1
ATOM 1698 N N . GLU A 1 222 ? -6.742 -7.251 24.176 1.00 52.25 222 GLU A N 1
ATOM 1699 C CA . GLU A 1 222 ? -7.881 -8.149 23.997 1.00 52.25 222 GLU A CA 1
ATOM 1700 C C . GLU A 1 222 ? -8.894 -7.558 23.004 1.00 52.25 222 GLU A C 1
ATOM 1702 O O . GLU A 1 222 ? -9.053 -6.329 22.943 1.00 52.25 222 GLU A O 1
ATOM 1707 N N . PRO A 1 223 ? -9.561 -8.404 22.194 1.00 52.25 223 PRO A N 1
ATOM 1708 C CA . PRO A 1 223 ? -10.671 -7.961 21.365 1.00 52.25 223 PRO A CA 1
ATOM 1709 C C . PRO A 1 223 ? -11.651 -7.184 22.237 1.00 52.25 223 PRO A C 1
ATOM 1711 O O . PRO A 1 223 ? -12.111 -7.691 23.257 1.00 52.25 223 PRO A O 1
ATOM 1714 N N . SER A 1 224 ? -11.973 -5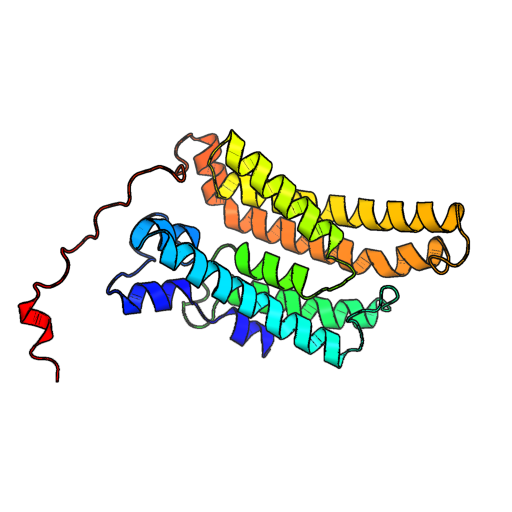.948 21.853 1.00 48.53 224 SER A N 1
ATOM 1715 C CA . SER A 1 224 ? -13.086 -5.257 22.496 1.00 48.53 224 SER A CA 1
ATOM 1716 C C . SER A 1 224 ? -14.328 -6.131 22.299 1.00 48.53 224 SER A C 1
ATOM 1718 O O . SER A 1 224 ? -14.572 -6.530 21.153 1.00 48.53 224 SER A O 1
ATOM 1720 N N . PRO A 1 225 ? -15.080 -6.470 23.363 1.00 52.25 225 PRO A N 1
ATOM 1721 C CA . PRO A 1 225 ? -16.269 -7.293 23.215 1.00 52.25 225 PRO A CA 1
ATOM 1722 C C . PRO A 1 225 ? -17.201 -6.643 22.182 1.00 52.25 225 PRO A C 1
ATOM 1724 O O . PRO A 1 225 ? -17.287 -5.408 22.131 1.00 52.25 225 PRO A O 1
ATOM 1727 N N . PRO A 1 226 ? -17.850 -7.436 21.308 1.00 53.22 226 PRO A N 1
ATOM 1728 C CA . PRO A 1 226 ? -18.781 -6.881 20.341 1.00 53.22 226 PRO A CA 1
ATOM 1729 C C . PRO A 1 226 ? -19.859 -6.085 21.093 1.00 53.22 226 PRO A C 1
ATOM 1731 O O . PRO A 1 226 ? -20.298 -6.518 22.159 1.00 53.22 226 PRO A O 1
ATOM 1734 N N . PRO A 1 227 ? -20.300 -4.928 20.564 1.00 53.16 227 PRO A N 1
ATOM 1735 C CA . PRO A 1 227 ? -21.286 -4.083 21.241 1.00 53.16 227 PRO A CA 1
ATOM 1736 C C . PRO A 1 227 ? -22.635 -4.788 21.443 1.00 53.16 227 PRO A C 1
ATOM 1738 O O . PRO A 1 227 ? -23.434 -4.339 22.258 1.00 53.16 227 PRO A O 1
ATOM 1741 N N . TYR A 1 228 ? -22.871 -5.898 20.736 1.00 56.03 228 TYR A N 1
ATOM 1742 C CA . TYR A 1 228 ? -24.032 -6.755 20.917 1.00 56.03 228 TYR A CA 1
ATOM 1743 C C . TYR A 1 228 ? -23.607 -8.224 21.014 1.00 56.03 228 TYR A C 1
ATOM 1745 O O . TYR A 1 228 ? -22.740 -8.656 20.244 1.00 56.03 228 TYR A O 1
ATOM 1753 N N . PRO A 1 229 ? -24.213 -9.009 21.925 1.00 57.88 229 PRO A N 1
ATOM 1754 C CA . PRO A 1 229 ? -24.055 -10.455 21.912 1.00 57.88 229 PRO A CA 1
ATOM 1755 C C . PRO A 1 229 ? -24.547 -11.013 20.565 1.00 57.88 229 PRO A C 1
ATOM 1757 O O . PRO A 1 229 ? -25.466 -10.444 19.965 1.00 57.88 229 PRO A O 1
ATOM 1760 N N . PRO A 1 230 ? -23.944 -12.107 20.061 1.00 60.53 230 PRO A N 1
ATOM 1761 C CA . PRO A 1 230 ? -24.437 -12.758 18.856 1.00 60.53 230 PRO A CA 1
ATOM 1762 C C . PRO A 1 230 ? -25.929 -13.083 19.022 1.00 60.53 230 PRO A C 1
ATOM 1764 O O . PRO A 1 230 ? -26.346 -13.466 20.121 1.00 60.53 230 PRO A O 1
ATOM 1767 N N . PRO A 1 231 ? -26.744 -12.926 17.961 1.00 62.75 231 PRO A N 1
ATOM 1768 C CA . PRO A 1 231 ? -28.153 -13.267 18.035 1.00 62.75 231 PRO A CA 1
ATOM 1769 C C . PRO A 1 231 ? -28.284 -14.730 18.475 1.00 62.75 231 PRO A C 1
ATOM 1771 O O . PRO A 1 231 ? -27.502 -15.580 18.031 1.00 62.75 231 PRO A O 1
ATOM 1774 N N . PRO A 1 232 ? -29.232 -15.040 19.369 1.00 68.62 232 PRO A N 1
ATOM 1775 C CA . PRO A 1 232 ? -29.331 -16.371 19.929 1.00 68.62 232 PRO A CA 1
ATOM 1776 C C . PRO A 1 232 ? -29.648 -17.403 18.830 1.00 68.62 232 PRO A C 1
ATOM 1778 O O . PRO A 1 232 ? -30.273 -17.055 17.823 1.00 68.62 232 PRO A O 1
ATOM 1781 N N . PRO A 1 233 ? -29.268 -18.685 19.003 1.00 67.69 233 PRO A N 1
ATOM 1782 C CA . PRO A 1 233 ? -29.353 -19.710 17.953 1.00 67.69 233 PRO A CA 1
ATOM 1783 C C . PRO A 1 233 ? -30.742 -19.864 17.310 1.00 67.69 233 PRO A C 1
ATOM 1785 O O . PRO A 1 233 ? -30.858 -20.270 16.156 1.00 67.69 233 PRO A O 1
ATOM 1788 N N . HIS A 1 234 ? -31.804 -19.511 18.039 1.00 64.88 234 HIS A N 1
ATOM 1789 C CA . HIS A 1 234 ? -33.187 -19.573 17.568 1.00 64.88 234 HIS A CA 1
ATOM 1790 C C . HIS A 1 234 ? -33.580 -18.423 16.621 1.00 64.88 234 HIS A C 1
ATOM 1792 O O . HIS A 1 234 ? -34.486 -18.595 15.808 1.00 64.88 234 HIS A O 1
ATOM 1798 N N . ALA A 1 235 ? -32.880 -17.285 16.642 1.00 54.69 235 ALA A N 1
ATOM 1799 C CA . ALA A 1 235 ? -33.184 -16.135 15.783 1.00 54.69 235 ALA A CA 1
ATOM 1800 C C . ALA A 1 235 ? -32.809 -16.361 14.302 1.00 54.69 235 ALA A C 1
ATOM 1802 O O . ALA A 1 235 ? -33.309 -15.667 13.418 1.00 54.69 235 ALA A O 1
ATOM 1803 N N . LEU A 1 236 ? -31.967 -17.359 14.009 1.00 53.25 236 LEU A N 1
ATOM 1804 C CA . LEU A 1 236 ? -31.555 -17.718 12.645 1.00 53.25 236 LEU A CA 1
ATOM 1805 C C . LEU A 1 236 ? -32.556 -18.637 11.921 1.00 53.25 236 LEU A C 1
ATOM 1807 O O . LEU A 1 236 ? -32.406 -18.869 10.723 1.00 53.25 236 LEU A O 1
ATOM 1811 N N . ARG A 1 237 ? -33.585 -19.154 12.611 1.00 53.62 237 ARG A N 1
ATOM 1812 C CA . ARG A 1 237 ? -34.578 -20.069 12.013 1.00 53.62 237 ARG A CA 1
ATOM 1813 C C . ARG A 1 237 ? -35.744 -19.378 11.300 1.00 53.62 237 ARG A C 1
ATOM 1815 O O . ARG A 1 237 ? -36.424 -20.040 10.529 1.00 53.62 237 ARG A O 1
ATOM 1822 N N . HIS A 1 238 ? -35.945 -18.075 11.493 1.00 51.97 238 HIS A N 1
ATOM 1823 C CA . HIS A 1 238 ? -37.096 -17.345 10.933 1.00 51.97 238 HIS A CA 1
ATOM 1824 C C . HIS A 1 238 ? -36.773 -16.473 9.708 1.00 51.97 238 HIS A C 1
ATOM 1826 O O . HIS A 1 238 ? -37.593 -15.657 9.303 1.00 51.97 238 HIS A O 1
ATOM 1832 N N . ARG A 1 239 ? -35.587 -16.629 9.103 1.00 50.81 239 ARG A N 1
ATOM 1833 C CA . ARG A 1 239 ? -35.206 -15.945 7.852 1.00 50.81 239 ARG A CA 1
ATOM 1834 C C . ARG A 1 239 ? -34.917 -16.931 6.714 1.00 50.81 239 ARG A C 1
ATOM 1836 O O . ARG A 1 239 ? -33.862 -16.853 6.088 1.00 50.81 239 ARG A O 1
ATOM 1843 N N . ARG A 1 240 ? -35.829 -17.875 6.487 1.00 47.44 240 ARG A N 1
ATOM 1844 C CA . ARG A 1 240 ? -35.923 -18.615 5.223 1.00 47.44 240 ARG A CA 1
ATOM 1845 C C . ARG A 1 240 ? -37.201 -18.221 4.515 1.00 47.44 240 ARG A C 1
ATOM 1847 O O . ARG A 1 240 ? -38.206 -18.059 5.238 1.00 47.44 240 ARG A O 1
#

Radius of gyration: 19.99 Å; chains: 1; bounding box: 69×31×46 Å

Sequence (240 aa):
MVAYLCGSVPFGYLVGAAHGVDVRTVGSRNIGATNVGRVLGRRFFYLVFALDAAKGFIPVAVAGWWLNTLGDGDTPPWRSWSHLAVGVAALLGHLYPVWLSFRGGKGVATGFGVLVGVFPTLTLPVVGATLVWVAVYRVWRFVSLASIVAALSVPLLTLLSGAMMRGADLIRPGWGRGTLFHWYYIWPYLIFTGIMAGLVVFRHRANIRRLVAGTELRSTAEPSPPPYPPPPPHALRHRR

Foldseek 3Di:
DVLLQLLQPLVLCVVQVVQVHRLLVDDPSASALLSSCLAVHDVSSVVRLVSNLCSLQVQLLVLCVVLVQAPDLLDALVSVCSSLVSNVSSQQSQQQRPVVNGHHHLSQSSNLSNLVNSPPLQVQLSVVLVVQLVVVCVPPQANLRSSLRSLVSSLVSSVVVLVVQLVVCVVPPPPDPDNVSSVSRSVSVSVSSVVSSVSSVVSCPVVVVCVVVVNHDGSPDHRDHGPDDDDPPVVVPPPD

pLDDT: mean 89.0, std 13.84, range [47.44, 98.62]

Secondary structure (DSSP, 8-state):
-HHHHHHH--HHHHHHHHTT--TTTSTT---SHHHHHHHH-HHHHHHHHHHHHHHHHHHHHHHHHHTT-TT-TT--HHHHHHHHHHHHHHHHHHHS-GGGTT-----HHHHHHHHHHSTTTTHHHHHHHHHHHHHHHHHH--HHHHHHHHHHHHHHHHHHHHHHHHHHHHHSTTSSS-HHHHHHHHHHHHHHHHHHHHHHHHHTHHHHHHHHTT-PPPTTSPPPPPSSPPPPGGGGGG--